Protein AF-A0A0M2RTA0-F1 (afdb_monomer)

Solvent-accessible surface area (backbone atoms only — not comparable to full-atom values): 12884 Å² total; per-residue (Å²): 133,87,75,74,62,40,77,50,75,84,32,80,90,74,64,31,43,98,73,43,87,39,50,70,86,79,48,63,61,51,83,71,94,55,54,68,45,51,33,50,21,53,70,56,29,37,79,72,42,87,37,89,58,62,20,34,30,74,51,39,87,79,78,47,71,33,76,30,18,48,11,28,25,23,52,81,52,43,33,30,35,49,43,54,25,57,46,33,67,75,64,34,42,49,71,59,65,77,54,50,51,51,36,58,78,45,76,39,51,49,56,85,68,53,76,66,54,46,52,49,48,59,59,64,30,66,90,67,74,81,71,57,91,73,39,88,29,56,89,60,82,50,54,24,19,38,38,29,73,40,83,46,82,48,100,75,60,33,28,38,27,34,30,29,21,40,38,30,57,42,45,52,71,38,44,27,28,42,92,84,73,80,54,71,29,29,28,72,39,36,35,46,98,89,42,81,40,70,53,41,54,52,76,38,71,32,38,35,31,31,35,74,37,57,66,88,79,60,53,73,70,41,59,31,32,42,62,80,78,82,126

Mean predicted aligned error: 15.54 Å

Foldseek 3Di:
DQPFAAEDDDDDPQPHDQQDADALVNADAADDPCLVLLLLLLQQFAWLFFAADWAFDQNADPRDIHGSQLTWGHLLRYIYGSCVSVCCVPSRGYTPPVVVVVCVVVVSHRDDDDPVSSVVNNVSNPPVDDRQNDRPHHDDQQFWKWAFAAWDDDPPQKTKTKTAITSFKAFQQWWWDFPVRPDIKGFPWWADPNDTDRIHGHGDITITIIHNDDRVVDDHRTMIGTDDPDD

Structure (mmCIF, N/CA/C/O backbone):
data_AF-A0A0M2RTA0-F1
#
_entry.id   AF-A0A0M2RTA0-F1
#
loop_
_atom_site.group_PDB
_atom_site.id
_atom_site.type_symbol
_atom_site.label_atom_id
_atom_site.label_alt_id
_atom_site.label_comp_id
_atom_site.label_asym_id
_atom_site.label_entity_id
_atom_site.label_seq_id
_atom_site.pdbx_PDB_ins_code
_atom_site.Cartn_x
_atom_site.Cartn_y
_atom_site.Cartn_z
_atom_site.occupancy
_atom_site.B_iso_or_equiv
_atom_site.auth_seq_id
_atom_site.auth_comp_id
_atom_site.auth_asym_id
_atom_site.auth_atom_id
_atom_site.pdbx_PDB_model_num
ATOM 1 N N . MET A 1 1 ? 4.678 1.677 27.076 1.00 30.84 1 MET A N 1
ATOM 2 C CA . MET A 1 1 ? 5.422 0.971 26.011 1.00 30.84 1 MET A CA 1
ATOM 3 C C . MET A 1 1 ? 4.537 0.970 24.781 1.00 30.84 1 MET A C 1
ATOM 5 O O . MET A 1 1 ? 3.458 0.402 24.858 1.00 30.84 1 MET A O 1
ATOM 9 N N . VAL A 1 2 ? 4.930 1.658 23.709 1.00 40.97 2 VAL A N 1
ATOM 10 C CA . VAL A 1 2 ? 4.196 1.608 22.436 1.00 40.97 2 VAL A CA 1
ATOM 11 C C . VAL A 1 2 ? 4.572 0.280 21.780 1.00 40.97 2 VAL A C 1
ATOM 13 O O . VAL A 1 2 ? 5.744 0.057 21.481 1.00 40.97 2 VAL A O 1
ATOM 16 N N . ALA A 1 3 ? 3.622 -0.651 21.686 1.00 51.44 3 ALA A N 1
ATOM 17 C CA . ALA A 1 3 ? 3.832 -1.910 20.978 1.00 51.44 3 ALA A CA 1
ATOM 18 C C . ALA A 1 3 ? 4.118 -1.611 19.496 1.00 51.44 3 ALA A C 1
ATOM 20 O O . ALA A 1 3 ? 3.542 -0.676 18.944 1.00 51.44 3 ALA A O 1
ATOM 21 N N . GLY A 1 4 ? 5.019 -2.370 18.867 1.00 62.88 4 GLY A N 1
ATOM 22 C CA . GLY A 1 4 ? 5.386 -2.153 17.464 1.00 62.88 4 GLY A CA 1
ATOM 23 C C . GLY A 1 4 ? 4.161 -2.169 16.543 1.00 62.88 4 GLY A C 1
ATOM 24 O O . GLY A 1 4 ? 3.304 -3.046 16.675 1.00 62.88 4 GLY A O 1
ATOM 25 N N . LEU A 1 5 ? 4.092 -1.195 15.631 1.00 70.81 5 LEU A N 1
ATOM 26 C CA . LEU A 1 5 ? 3.013 -1.056 14.652 1.00 70.81 5 LEU A CA 1
ATOM 27 C C . LEU A 1 5 ? 2.916 -2.328 13.800 1.00 70.81 5 LEU A C 1
ATOM 29 O O . LEU A 1 5 ? 3.893 -2.739 13.169 1.00 70.81 5 LEU A O 1
ATOM 33 N N . LYS A 1 6 ? 1.739 -2.955 13.778 1.00 76.75 6 LYS A N 1
ATOM 34 C CA . LYS A 1 6 ? 1.452 -4.083 12.890 1.00 76.75 6 LYS A CA 1
ATOM 35 C C . LYS A 1 6 ? 1.065 -3.536 11.523 1.00 76.75 6 LYS A C 1
ATOM 37 O O . LYS A 1 6 ? 0.375 -2.528 11.428 1.00 76.75 6 LYS A O 1
ATOM 42 N N . TYR A 1 7 ? 1.508 -4.176 10.453 1.00 69.81 7 TYR A N 1
ATOM 43 C CA . TYR A 1 7 ? 1.216 -3.699 9.108 1.00 69.81 7 TYR A CA 1
ATOM 44 C C . TYR A 1 7 ? 0.320 -4.694 8.383 1.00 69.81 7 TYR A C 1
ATOM 46 O O . TYR A 1 7 ? 0.643 -5.876 8.287 1.00 69.81 7 TYR A O 1
ATOM 54 N N . PHE A 1 8 ? -0.807 -4.202 7.885 1.00 67.25 8 PHE A N 1
ATOM 55 C CA . PHE A 1 8 ? -1.695 -4.897 6.974 1.00 67.25 8 PHE A CA 1
ATOM 56 C C . PHE A 1 8 ? -1.455 -4.325 5.570 1.00 67.25 8 PHE A C 1
ATOM 58 O O . PHE A 1 8 ? -1.789 -3.184 5.296 1.00 67.25 8 PHE A O 1
ATOM 65 N N . ALA A 1 9 ? -0.878 -5.150 4.694 1.00 51.91 9 ALA A N 1
ATOM 66 C CA . ALA A 1 9 ? -0.642 -4.943 3.256 1.00 51.91 9 ALA A CA 1
ATOM 67 C C . ALA A 1 9 ? 0.575 -4.098 2.803 1.00 51.91 9 ALA A C 1
ATOM 69 O O . ALA A 1 9 ? 0.507 -2.885 2.661 1.00 51.91 9 ALA A O 1
ATOM 70 N N . PHE A 1 10 ? 1.667 -4.767 2.401 1.00 54.78 10 PHE A N 1
ATOM 71 C CA . PHE A 1 10 ? 1.895 -5.130 0.988 1.00 54.78 10 PHE A CA 1
ATOM 72 C C . PHE A 1 10 ? 2.975 -6.225 0.865 1.00 54.78 10 PHE A C 1
ATOM 74 O O . PHE A 1 10 ? 3.964 -6.250 1.598 1.00 54.78 10 PHE A O 1
ATOM 81 N N . TYR A 1 11 ? 2.755 -7.091 -0.118 1.00 47.00 11 TYR A N 1
ATOM 82 C CA . TYR A 1 11 ? 3.591 -8.164 -0.643 1.00 47.00 11 TYR A CA 1
ATOM 83 C C . TYR A 1 11 ? 3.537 -9.549 0.055 1.00 47.00 11 TYR A C 1
ATOM 85 O O . TYR A 1 11 ? 2.720 -10.378 -0.341 1.00 47.00 11 TYR A O 1
ATOM 93 N N . ASP A 1 12 ? 4.301 -9.846 1.106 1.00 40.41 12 ASP A N 1
ATOM 94 C CA . ASP A 1 12 ? 4.478 -11.263 1.504 1.00 40.41 12 ASP A CA 1
ATOM 95 C C . ASP A 1 12 ? 3.229 -11.976 2.072 1.00 40.41 12 ASP A C 1
ATOM 97 O O . ASP A 1 12 ? 3.085 -13.183 1.895 1.00 40.41 12 ASP A O 1
ATOM 101 N N . GLN A 1 13 ? 2.301 -11.269 2.728 1.00 38.09 13 GLN A N 1
ATOM 102 C CA . GLN A 1 13 ? 1.130 -11.900 3.372 1.00 38.09 13 GLN A CA 1
ATOM 103 C C . GLN A 1 13 ? -0.087 -12.065 2.450 1.00 38.09 13 GLN A C 1
ATOM 105 O O . GLN A 1 13 ? -0.969 -12.862 2.748 1.00 38.09 13 GLN A O 1
ATOM 110 N N . LEU A 1 14 ? -0.127 -11.338 1.329 1.00 39.06 14 LEU A N 1
ATOM 111 C CA . LEU A 1 14 ? -1.164 -11.465 0.294 1.00 39.06 14 LEU A CA 1
ATOM 112 C C . LEU A 1 14 ? -0.647 -12.230 -0.937 1.00 39.06 14 LEU A C 1
ATOM 114 O O . LEU A 1 14 ? -1.324 -12.289 -1.957 1.00 39.06 14 LEU A O 1
ATOM 118 N N . GLY A 1 15 ? 0.571 -12.783 -0.871 1.00 34.72 15 GLY A N 1
ATOM 119 C CA . GLY A 1 15 ? 1.195 -13.520 -1.973 1.00 34.72 15 GLY A CA 1
ATOM 120 C C . GLY A 1 15 ? 1.576 -12.662 -3.182 1.00 34.72 15 GLY A C 1
ATOM 121 O O . GLY A 1 15 ? 1.951 -13.209 -4.219 1.00 34.72 15 GLY A O 1
ATOM 122 N N . PHE A 1 16 ? 1.489 -11.337 -3.076 1.00 38.03 16 PHE A N 1
ATOM 123 C CA . PHE A 1 16 ? 1.972 -10.430 -4.107 1.00 38.03 16 PHE A CA 1
ATOM 124 C C . PHE A 1 16 ? 3.466 -10.228 -3.886 1.00 38.03 16 PHE A C 1
ATOM 126 O O . PHE A 1 16 ? 3.914 -9.972 -2.788 1.00 38.03 16 PHE A O 1
ATOM 133 N N . GLN A 1 17 ? 4.292 -10.298 -4.908 1.00 35.81 17 GLN A N 1
ATOM 134 C CA . GLN A 1 17 ? 5.619 -9.681 -4.863 1.00 35.81 17 GLN A CA 1
ATOM 135 C C . GLN A 1 17 ? 5.644 -8.722 -6.041 1.00 35.81 17 GLN A C 1
ATOM 137 O O . GLN A 1 17 ? 5.013 -9.009 -7.056 1.00 35.81 17 GLN A O 1
ATOM 142 N N . ALA A 1 18 ? 6.317 -7.577 -5.935 1.00 33.38 18 ALA A N 1
ATOM 143 C CA . ALA A 1 18 ? 6.586 -6.783 -7.131 1.00 33.38 18 ALA A CA 1
ATOM 144 C C . ALA A 1 18 ? 7.273 -7.716 -8.152 1.00 33.38 18 ALA A C 1
ATOM 146 O O . ALA A 1 18 ? 8.348 -8.233 -7.858 1.00 33.38 18 ALA A O 1
ATOM 147 N N . GLY A 1 19 ? 6.608 -8.032 -9.274 1.00 32.56 19 GLY A N 1
ATOM 148 C CA . GLY A 1 19 ? 7.062 -9.069 -10.219 1.00 32.56 19 GLY A CA 1
ATOM 149 C C . GLY A 1 19 ? 6.272 -10.391 -10.237 1.00 32.56 19 GLY A C 1
ATOM 150 O O . GLY A 1 19 ? 6.527 -11.222 -11.103 1.00 32.56 19 GLY A O 1
ATOM 151 N N . ARG A 1 20 ? 5.307 -10.615 -9.335 1.00 33.38 20 ARG A N 1
ATOM 152 C CA . ARG A 1 20 ? 4.401 -11.778 -9.357 1.00 33.38 20 ARG A CA 1
ATOM 153 C C . ARG A 1 20 ? 2.948 -11.322 -9.350 1.00 33.38 20 ARG A C 1
ATOM 155 O O . ARG A 1 20 ? 2.503 -10.702 -8.388 1.00 33.38 20 ARG A O 1
ATOM 162 N N . SER A 1 21 ? 2.213 -11.665 -10.405 1.00 39.88 21 SER A N 1
ATOM 163 C CA . SER A 1 21 ? 0.758 -11.560 -10.420 1.00 39.88 21 SER A CA 1
ATOM 164 C C . SER A 1 21 ? 0.162 -12.643 -9.522 1.00 39.88 21 SER A C 1
ATOM 166 O O . SER A 1 21 ? 0.374 -13.838 -9.735 1.00 39.88 21 SER A O 1
ATOM 168 N N . THR A 1 22 ? -0.580 -12.227 -8.503 1.00 46.00 22 THR A N 1
ATOM 169 C CA . THR A 1 22 ? -1.464 -13.108 -7.736 1.00 46.00 22 THR A CA 1
ATOM 170 C C . THR A 1 22 ? -2.865 -12.880 -8.283 1.00 46.00 22 THR A C 1
ATOM 172 O O . THR A 1 22 ? -3.355 -11.754 -8.323 1.00 46.00 22 THR A O 1
ATOM 175 N N . TRP A 1 23 ? -3.506 -13.925 -8.796 1.00 49.28 23 TRP A N 1
ATOM 176 C CA . TRP A 1 23 ? -4.855 -13.781 -9.331 1.00 49.28 23 TRP A CA 1
ATOM 177 C C . TRP A 1 23 ? -5.848 -13.723 -8.171 1.00 49.28 23 TRP A C 1
ATOM 179 O O . TRP A 1 23 ? -5.654 -14.413 -7.174 1.00 49.28 23 TRP A O 1
ATOM 189 N N . ALA A 1 24 ? -6.959 -12.990 -8.313 1.00 53.75 24 ALA A N 1
ATOM 190 C CA . ALA A 1 24 ? -8.004 -12.902 -7.277 1.00 53.75 24 ALA A CA 1
ATOM 191 C C . ALA A 1 24 ? -8.450 -14.280 -6.743 1.00 53.75 24 ALA A C 1
ATOM 193 O O . ALA A 1 24 ? -8.796 -14.434 -5.578 1.00 53.75 24 ALA A O 1
ATOM 194 N N . ARG A 1 25 ? -8.434 -15.302 -7.610 1.00 52.47 25 ARG A N 1
ATOM 195 C CA . ARG A 1 25 ? -8.784 -16.693 -7.276 1.00 52.47 25 ARG A CA 1
ATOM 196 C C . ARG A 1 25 ? -7.818 -17.378 -6.302 1.00 52.47 25 ARG A C 1
ATOM 198 O O . ARG A 1 25 ? -8.221 -18.353 -5.681 1.00 52.47 25 ARG A O 1
ATOM 205 N N . ASP A 1 26 ? -6.583 -16.897 -6.209 1.00 56.88 26 ASP A N 1
ATOM 206 C CA . ASP A 1 26 ? -5.527 -17.465 -5.367 1.00 56.88 26 ASP A CA 1
ATOM 207 C C . ASP A 1 26 ? -5.510 -16.815 -3.970 1.00 56.88 26 ASP A C 1
ATOM 209 O O . ASP A 1 26 ? -4.765 -17.248 -3.092 1.00 56.88 26 ASP A O 1
ATOM 213 N N . LEU A 1 27 ? -6.337 -15.784 -3.754 1.00 66.06 27 LEU A N 1
ATOM 214 C CA . LEU A 1 27 ? -6.474 -15.095 -2.478 1.00 66.06 27 LEU A CA 1
ATOM 215 C C . LEU A 1 27 ? -7.533 -15.762 -1.608 1.00 66.06 27 LEU A C 1
ATOM 217 O O . LEU A 1 27 ? -8.577 -16.224 -2.080 1.00 66.06 27 LEU A O 1
ATOM 221 N N . GLU A 1 28 ? -7.270 -15.778 -0.304 1.00 70.12 28 GLU A N 1
ATOM 222 C CA . GLU A 1 28 ? -8.275 -16.197 0.656 1.00 70.12 28 GLU A CA 1
ATOM 223 C C . GLU A 1 28 ? -9.454 -15.225 0.614 1.00 70.12 28 GLU A C 1
ATOM 225 O O . GLU A 1 28 ? -9.292 -14.005 0.717 1.00 70.12 28 GLU A O 1
ATOM 230 N N . ARG A 1 29 ? -10.654 -15.785 0.444 1.00 76.31 29 ARG A N 1
ATOM 231 C CA . ARG A 1 29 ? -11.877 -14.994 0.395 1.00 76.31 29 ARG A CA 1
ATOM 232 C C . ARG A 1 29 ? -12.374 -14.650 1.788 1.00 76.31 29 ARG A C 1
ATOM 234 O O . ARG A 1 29 ? -12.354 -15.488 2.687 1.00 76.31 29 ARG A O 1
ATOM 241 N N . PHE A 1 30 ? -12.907 -13.449 1.927 1.00 77.88 30 PHE A N 1
ATOM 242 C CA . PHE A 1 30 ? -13.570 -12.936 3.100 1.00 77.88 30 PHE A CA 1
ATOM 243 C C . PHE A 1 30 ? -14.757 -13.833 3.443 1.00 77.88 30 PHE A C 1
ATOM 245 O O . PHE A 1 30 ? -15.588 -14.172 2.598 1.00 77.88 30 PHE A O 1
ATOM 252 N N . ARG A 1 31 ? -14.828 -14.234 4.712 1.00 73.94 31 ARG A N 1
ATOM 253 C CA . ARG A 1 31 ? -15.916 -15.046 5.256 1.00 73.94 31 ARG A CA 1
ATOM 254 C C . ARG A 1 31 ? -16.447 -14.361 6.510 1.00 73.94 31 ARG A C 1
ATOM 256 O O . ARG A 1 31 ? -15.826 -14.399 7.573 1.00 73.94 31 ARG A O 1
ATOM 263 N N . GLY A 1 32 ? -17.600 -13.716 6.378 1.00 74.88 32 GLY A N 1
ATOM 264 C CA . GLY A 1 32 ? -18.235 -12.974 7.462 1.00 74.88 32 GLY A CA 1
ATOM 265 C C . GLY A 1 32 ? -19.365 -12.084 6.959 1.00 74.88 32 GLY A C 1
ATOM 266 O O . GLY A 1 32 ? -19.333 -11.634 5.818 1.00 74.88 32 GLY A O 1
ATOM 267 N N . ALA A 1 33 ? -20.368 -11.848 7.805 1.00 80.25 33 ALA A N 1
ATOM 268 C CA . ALA A 1 33 ? -21.470 -10.923 7.511 1.00 80.25 33 ALA A CA 1
ATOM 269 C C . ALA A 1 33 ? -21.099 -9.445 7.767 1.00 80.25 33 ALA A C 1
ATOM 271 O O . ALA A 1 33 ? -21.865 -8.548 7.449 1.00 80.25 33 ALA A O 1
ATOM 272 N N . ASP A 1 34 ? -19.926 -9.199 8.344 1.00 88.81 34 ASP A N 1
ATOM 273 C CA . ASP A 1 34 ? -19.366 -7.910 8.761 1.00 88.81 34 ASP A CA 1
ATOM 274 C C . ASP A 1 34 ? -18.487 -7.248 7.688 1.00 88.81 34 ASP A C 1
ATOM 276 O O . ASP A 1 34 ? -17.770 -6.297 7.992 1.00 88.81 34 ASP A O 1
ATOM 280 N N . LYS A 1 35 ? -18.527 -7.726 6.436 1.00 90.81 35 LYS A N 1
ATOM 281 C CA . LYS A 1 35 ? -17.711 -7.186 5.336 1.00 90.81 35 LYS A CA 1
ATOM 282 C C . LYS A 1 35 ? -17.856 -5.668 5.216 1.00 90.81 35 LYS A C 1
ATOM 284 O O . LYS A 1 35 ? -16.850 -4.965 5.189 1.00 90.81 35 LYS A O 1
ATOM 289 N N . ASP A 1 36 ? -19.087 -5.165 5.203 1.00 93.25 36 ASP A N 1
ATOM 290 C CA . ASP A 1 36 ? -19.359 -3.732 5.052 1.00 93.25 36 ASP A CA 1
ATOM 291 C C . ASP A 1 36 ? -18.759 -2.919 6.209 1.00 93.25 36 ASP A C 1
ATOM 293 O O . ASP A 1 36 ? -18.184 -1.851 5.995 1.00 93.25 36 ASP A O 1
ATOM 297 N N . SER A 1 37 ? -18.814 -3.460 7.430 1.00 94.44 37 SER A N 1
ATOM 298 C CA . SER A 1 37 ? -18.194 -2.859 8.613 1.00 94.44 37 SER A CA 1
ATOM 299 C C . SER A 1 37 ? -16.667 -2.852 8.519 1.00 94.44 37 SER A C 1
ATOM 301 O O . SER A 1 37 ? -16.036 -1.857 8.868 1.00 94.44 37 SER A O 1
ATOM 303 N N . VAL A 1 38 ? -16.058 -3.923 8.000 1.00 93.50 38 VAL A N 1
ATOM 304 C CA . VAL A 1 38 ? -14.608 -3.991 7.750 1.00 93.50 38 VAL A CA 1
ATOM 305 C C . VAL A 1 38 ? -14.185 -2.969 6.697 1.00 93.50 38 VAL A C 1
ATOM 307 O O . VAL A 1 38 ? -13.223 -2.232 6.903 1.00 93.50 38 VAL A O 1
ATOM 310 N N . VAL A 1 39 ? -14.910 -2.872 5.582 1.00 94.06 39 VAL A N 1
ATOM 311 C CA . VAL A 1 39 ? -14.616 -1.889 4.530 1.00 94.06 39 VAL A CA 1
ATOM 312 C C . VAL A 1 39 ? -14.746 -0.465 5.079 1.00 94.06 39 VAL A C 1
ATOM 314 O O . VAL A 1 39 ? -13.857 0.363 4.863 1.00 94.06 39 VAL A O 1
ATOM 317 N N . ALA A 1 40 ? -15.805 -0.179 5.843 1.00 95.19 40 ALA A N 1
ATOM 318 C CA . ALA A 1 40 ? -15.989 1.115 6.494 1.00 95.19 40 ALA A CA 1
ATOM 319 C C . ALA A 1 40 ? -14.846 1.438 7.473 1.00 95.19 40 ALA A C 1
ATOM 321 O O . ALA A 1 40 ? -14.321 2.553 7.446 1.00 95.19 40 ALA A O 1
ATOM 322 N N . TYR A 1 41 ? -14.408 0.460 8.272 1.00 95.88 41 TYR A N 1
ATOM 323 C CA . TYR A 1 41 ? -13.265 0.598 9.177 1.00 95.88 41 TYR A CA 1
ATOM 324 C C . TYR A 1 41 ? -11.991 0.994 8.432 1.00 95.88 41 TYR A C 1
ATOM 326 O O . TYR A 1 41 ? -11.312 1.952 8.805 1.00 95.88 41 TYR A O 1
ATOM 334 N N . LEU A 1 42 ? -11.680 0.276 7.350 1.00 94.00 42 LEU A N 1
ATOM 335 C CA . LEU A 1 42 ? -10.477 0.504 6.555 1.00 94.00 42 LEU A CA 1
ATOM 336 C C . LEU A 1 42 ? -10.468 1.900 5.925 1.00 94.00 42 LEU A C 1
ATOM 338 O O . LEU A 1 42 ? -9.427 2.556 5.944 1.00 94.00 42 LEU A O 1
ATOM 342 N N . ARG A 1 43 ? -11.614 2.376 5.415 1.00 94.06 43 ARG A N 1
ATOM 343 C CA . ARG A 1 43 ? -11.753 3.728 4.839 1.00 94.06 43 ARG A CA 1
ATOM 344 C C . ARG A 1 43 ? -11.672 4.836 5.897 1.00 94.06 43 ARG A C 1
ATOM 346 O O . ARG A 1 43 ? -11.256 5.945 5.579 1.00 94.06 43 ARG A O 1
ATOM 353 N N . ALA A 1 44 ? -12.066 4.550 7.139 1.00 95.25 44 ALA A N 1
ATOM 354 C CA . ALA A 1 44 ? -12.126 5.526 8.228 1.00 95.25 44 ALA A CA 1
ATOM 355 C C . ALA A 1 44 ? -10.820 5.665 9.036 1.00 95.25 44 ALA A C 1
ATOM 357 O O . ALA A 1 44 ? -10.780 6.446 9.989 1.00 95.25 44 ALA A O 1
ATOM 358 N N . GLY A 1 45 ? -9.766 4.918 8.690 1.00 94.00 45 GLY A N 1
ATOM 359 C CA . GLY A 1 45 ? -8.474 4.998 9.372 1.00 94.00 45 GLY A CA 1
ATOM 360 C C . GLY A 1 45 ? -7.871 6.409 9.359 1.00 94.00 45 GLY A C 1
ATOM 361 O O . GLY A 1 45 ? -8.079 7.192 8.432 1.00 94.00 45 GLY A O 1
ATOM 362 N N . THR A 1 46 ? -7.088 6.735 10.388 1.00 93.75 46 THR A N 1
ATOM 363 C CA . THR A 1 46 ? -6.392 8.026 10.470 1.00 93.75 46 THR A CA 1
ATOM 364 C C . THR A 1 46 ? -5.219 8.040 9.481 1.00 93.75 46 THR A C 1
ATOM 366 O O . THR A 1 46 ? -4.418 7.105 9.507 1.00 93.75 46 THR A O 1
ATOM 369 N N . PRO A 1 47 ? -5.062 9.066 8.625 1.00 89.12 47 PRO A N 1
ATOM 370 C CA . PRO A 1 47 ? -3.911 9.159 7.731 1.00 89.12 47 PRO A CA 1
ATOM 371 C C . PRO A 1 47 ? -2.586 9.213 8.498 1.00 89.12 47 PRO A C 1
ATOM 373 O O . PRO A 1 47 ? -2.379 10.085 9.339 1.00 89.12 47 PRO A O 1
ATOM 376 N N . LEU A 1 48 ? -1.685 8.286 8.180 1.00 82.38 48 LEU A N 1
ATOM 377 C CA . LEU A 1 48 ? -0.325 8.209 8.716 1.00 82.38 48 LEU A CA 1
ATOM 378 C C . LEU A 1 48 ? 0.705 8.719 7.702 1.00 82.38 48 LEU A C 1
ATOM 380 O O . LEU A 1 48 ? 1.642 9.424 8.064 1.00 82.38 48 LEU A O 1
ATOM 384 N N . VAL A 1 49 ? 0.517 8.376 6.424 1.00 80.88 49 VAL A N 1
ATOM 385 C CA . VAL A 1 49 ? 1.310 8.878 5.294 1.00 80.88 49 VAL A CA 1
ATOM 386 C C . VAL A 1 49 ? 0.358 9.249 4.170 1.00 80.88 49 VAL A C 1
ATOM 388 O O . VAL A 1 49 ? -0.494 8.446 3.801 1.00 80.88 49 VAL A O 1
ATOM 391 N N . VAL A 1 50 ? 0.525 10.437 3.593 1.00 74.88 50 VAL A N 1
ATOM 392 C CA . VAL A 1 50 ? -0.257 10.883 2.435 1.00 74.88 50 VAL A CA 1
ATOM 393 C C . VAL A 1 50 ? 0.639 10.868 1.209 1.00 74.88 50 VAL A C 1
ATOM 395 O O . VAL A 1 50 ? 1.667 11.543 1.181 1.00 74.88 50 VAL A O 1
ATOM 398 N N . VAL A 1 51 ? 0.245 10.096 0.200 1.00 70.00 51 VAL A N 1
ATOM 399 C CA . VAL A 1 51 ? 0.975 9.978 -1.063 1.00 70.00 51 VAL A CA 1
ATOM 400 C C . VAL A 1 51 ? 0.113 10.558 -2.178 1.00 70.00 51 VAL A C 1
ATOM 402 O O . VAL A 1 51 ? -1.000 10.069 -2.394 1.00 70.00 51 VAL A O 1
ATOM 405 N N . PRO A 1 52 ? 0.586 11.592 -2.892 1.00 59.72 52 PRO A N 1
ATOM 406 C CA . PRO A 1 52 ? -0.102 12.079 -4.076 1.00 59.72 52 PRO A CA 1
ATOM 407 C C . PRO A 1 52 ? 0.034 11.067 -5.220 1.00 59.72 52 PRO A C 1
ATOM 409 O O . PRO A 1 52 ? 1.049 10.388 -5.342 1.00 59.72 52 PRO A O 1
ATOM 412 N N . GLY A 1 53 ? -0.974 10.997 -6.086 1.00 64.00 53 GLY A N 1
ATOM 413 C CA . GLY A 1 53 ? -0.985 10.096 -7.238 1.00 64.00 53 GLY A CA 1
ATOM 414 C C . GLY A 1 53 ? -2.155 9.127 -7.198 1.00 64.00 53 GLY A C 1
ATOM 415 O O . GLY A 1 53 ? -3.073 9.278 -6.396 1.00 64.00 53 GLY A O 1
ATOM 416 N N . THR A 1 54 ? -2.133 8.145 -8.088 1.00 65.38 54 THR A N 1
ATOM 417 C CA . THR A 1 54 ? -3.198 7.153 -8.229 1.00 65.38 54 THR A CA 1
ATOM 418 C C . THR A 1 54 ? -2.569 5.774 -8.236 1.00 65.38 54 THR A C 1
ATOM 420 O O . THR A 1 54 ? -1.518 5.584 -8.841 1.00 65.38 54 THR A O 1
ATOM 423 N N . VAL A 1 55 ? -3.201 4.824 -7.556 1.00 67.62 55 VAL A N 1
ATOM 424 C CA . VAL A 1 55 ? -2.777 3.425 -7.562 1.00 67.62 55 VAL A CA 1
ATOM 425 C C . VAL A 1 55 ? -3.811 2.604 -8.317 1.00 67.62 55 VAL A C 1
ATOM 427 O O . VAL A 1 55 ? -4.999 2.666 -8.005 1.00 67.62 55 VAL A O 1
ATOM 430 N N . GLY A 1 56 ? -3.351 1.874 -9.327 1.00 65.94 56 GLY A N 1
ATOM 431 C CA . GLY A 1 56 ? -4.142 0.898 -10.058 1.00 65.94 56 GLY A CA 1
ATOM 432 C C . GLY A 1 56 ? -4.398 -0.372 -9.258 1.00 65.94 56 GLY A C 1
ATOM 433 O O . GLY A 1 56 ? -3.854 -0.568 -8.173 1.00 65.94 56 GLY A O 1
ATOM 434 N N . ASP A 1 57 ? -5.244 -1.227 -9.811 1.00 68.88 57 ASP A N 1
ATOM 435 C CA . ASP A 1 57 ? -5.631 -2.507 -9.233 1.00 68.88 57 ASP A CA 1
ATOM 436 C C . ASP A 1 57 ? -4.496 -3.562 -9.226 1.00 68.88 57 ASP A C 1
ATOM 438 O O . ASP A 1 57 ? -4.211 -4.167 -10.268 1.00 68.88 57 ASP A O 1
ATOM 442 N N . PRO A 1 58 ? -3.917 -3.898 -8.054 1.00 62.62 58 PRO A N 1
ATOM 443 C CA . PRO A 1 58 ? -2.830 -4.872 -7.944 1.00 62.62 58 PRO A CA 1
ATOM 444 C C . PRO A 1 58 ? -3.191 -6.276 -8.418 1.00 62.62 58 PRO A C 1
ATOM 446 O O . PRO A 1 58 ? -2.306 -7.021 -8.835 1.00 62.62 58 PRO A O 1
ATOM 449 N N . ILE A 1 59 ? -4.470 -6.641 -8.368 1.00 62.03 59 ILE A N 1
ATOM 450 C CA . ILE A 1 59 ? -4.947 -7.998 -8.652 1.00 62.03 59 ILE A CA 1
ATOM 451 C C . ILE A 1 59 ? -5.210 -8.181 -10.151 1.00 62.03 59 ILE A C 1
ATOM 453 O O . ILE A 1 59 ? -5.104 -9.290 -10.680 1.00 62.03 59 ILE A O 1
ATOM 457 N N . GLY A 1 60 ? -5.474 -7.077 -10.851 1.00 52.22 60 GLY A N 1
ATOM 458 C CA . GLY A 1 60 ? -5.836 -7.057 -12.257 1.00 52.22 60 GLY A CA 1
ATOM 459 C C . GLY A 1 60 ? -7.271 -7.534 -12.502 1.00 52.22 60 GLY A C 1
ATOM 460 O O . GLY A 1 60 ? -7.774 -8.458 -11.869 1.00 52.22 60 GLY A O 1
ATOM 461 N N . GLY A 1 61 ? -7.928 -6.913 -13.484 1.00 52.62 61 GLY A N 1
ATOM 462 C CA . GLY A 1 61 ? -9.254 -7.321 -13.960 1.00 52.62 61 GLY A CA 1
ATOM 463 C C . GLY A 1 61 ? -10.355 -6.282 -13.770 1.00 52.62 61 GLY A C 1
ATOM 464 O O . GLY A 1 61 ? -11.293 -6.282 -14.561 1.00 52.62 61 GLY A O 1
ATOM 465 N N . SER A 1 62 ? -10.236 -5.367 -12.803 1.00 61.75 62 SER A N 1
ATOM 466 C CA . SER A 1 62 ? -11.247 -4.314 -12.598 1.00 61.75 62 SER A CA 1
ATOM 467 C C . SER A 1 62 ? -10.923 -2.997 -13.313 1.00 61.75 62 SER A C 1
ATOM 469 O O . SER A 1 62 ? -11.829 -2.247 -13.668 1.00 61.75 62 SER A O 1
ATOM 471 N N . GLY A 1 63 ? -9.631 -2.709 -13.524 1.00 60.50 63 GLY A N 1
ATOM 472 C CA . GLY A 1 63 ? -9.172 -1.427 -14.062 1.00 60.50 63 GLY A CA 1
ATOM 473 C C . GLY A 1 63 ? -9.380 -0.247 -13.108 1.00 60.50 63 GLY A C 1
ATOM 474 O O . GLY A 1 63 ? -9.337 0.897 -13.560 1.00 60.50 63 GLY A O 1
ATOM 475 N N . ILE A 1 64 ? -9.627 -0.496 -11.812 1.00 68.00 64 ILE A N 1
ATOM 476 C CA . ILE A 1 64 ? -9.794 0.603 -10.862 1.00 68.00 64 ILE A CA 1
ATOM 477 C C . ILE A 1 64 ? -8.510 1.405 -10.697 1.00 68.00 64 ILE A C 1
ATOM 479 O O . ILE A 1 64 ? -7.396 0.891 -10.778 1.00 68.00 64 ILE A O 1
ATOM 483 N N . LEU A 1 65 ? -8.718 2.683 -10.419 1.00 68.88 65 LEU A N 1
ATOM 484 C CA . LEU A 1 65 ? -7.699 3.677 -10.159 1.00 68.88 65 LEU A CA 1
ATOM 485 C C . LEU A 1 65 ? -8.100 4.393 -8.871 1.00 68.88 65 LEU A C 1
ATOM 487 O O . LEU A 1 65 ? -9.128 5.068 -8.837 1.00 68.88 65 LEU A O 1
ATOM 491 N N . VAL A 1 66 ? -7.316 4.221 -7.808 1.00 72.50 66 VAL A N 1
ATOM 492 C CA . VAL A 1 66 ? -7.593 4.779 -6.479 1.00 72.50 66 VAL A CA 1
ATOM 493 C C . VAL A 1 66 ? -6.730 6.018 -6.249 1.00 72.50 66 VAL A C 1
ATOM 495 O O . VAL A 1 66 ? -5.511 5.885 -6.067 1.00 72.50 66 VAL A O 1
ATOM 498 N N . PRO A 1 67 ? -7.321 7.228 -6.232 1.00 70.19 67 PRO A N 1
ATOM 499 C CA . PRO A 1 67 ? -6.603 8.443 -5.878 1.00 70.19 67 PRO A CA 1
ATOM 500 C C . PRO A 1 67 ? -6.039 8.332 -4.463 1.00 70.19 67 PRO A C 1
ATOM 502 O O . PRO A 1 67 ? -6.743 7.977 -3.521 1.00 70.19 67 PRO A O 1
ATOM 505 N N . GLY A 1 68 ? -4.749 8.609 -4.315 1.00 66.19 68 GLY A N 1
ATOM 506 C CA . GLY A 1 68 ? -4.033 8.466 -3.056 1.00 66.19 68 GLY A CA 1
ATOM 507 C C . GLY A 1 68 ? -3.946 7.026 -2.554 1.00 66.19 68 GLY A C 1
ATOM 508 O O . GLY A 1 68 ? -3.666 6.842 -1.376 1.00 66.19 68 GLY A O 1
ATOM 509 N N . GLY A 1 69 ? -4.163 6.006 -3.396 1.00 67.81 69 GLY A N 1
ATOM 510 C CA . GLY A 1 69 ? -4.202 4.600 -2.971 1.00 67.81 69 GLY A CA 1
ATOM 511 C C . GLY A 1 69 ? -2.917 4.089 -2.306 1.00 67.81 69 GLY A C 1
ATOM 512 O O . GLY A 1 69 ? -2.976 3.145 -1.521 1.00 67.81 69 GLY A O 1
ATOM 513 N N . GLY A 1 70 ? -1.780 4.749 -2.560 1.00 68.94 70 GLY A N 1
ATOM 514 C CA . GLY A 1 70 ? -0.497 4.494 -1.892 1.00 68.94 70 GLY A CA 1
ATOM 515 C C . GLY A 1 70 ? -0.354 5.160 -0.517 1.00 68.94 70 GLY A C 1
ATOM 516 O O . GLY A 1 70 ? 0.632 4.923 0.177 1.00 68.94 70 GLY A O 1
ATOM 517 N N . SER A 1 71 ? -1.320 5.989 -0.113 1.00 77.12 71 SER A N 1
ATOM 518 C CA . SER A 1 71 ? -1.381 6.571 1.230 1.00 77.12 71 SER A CA 1
ATOM 519 C C . SER A 1 71 ? -1.570 5.473 2.268 1.00 77.12 71 SER A C 1
ATOM 521 O O . SER A 1 71 ? -2.219 4.465 2.001 1.00 77.12 71 SER A O 1
ATOM 523 N N . VAL A 1 72 ? -1.030 5.684 3.463 1.00 82.81 72 VAL A N 1
ATOM 524 C CA . VAL A 1 72 ? -1.125 4.742 4.578 1.00 82.81 72 VAL A CA 1
ATOM 525 C C . VAL A 1 72 ? -2.047 5.315 5.642 1.00 82.81 72 VAL A C 1
ATOM 527 O O . VAL A 1 72 ? -1.862 6.449 6.086 1.00 82.81 72 VAL A O 1
ATOM 530 N N . LEU A 1 73 ? -3.018 4.516 6.065 1.00 88.19 73 LEU A N 1
ATOM 531 C CA . LEU A 1 73 ? -3.947 4.779 7.156 1.00 88.19 73 LEU A CA 1
ATOM 532 C C . LEU A 1 73 ? -3.569 3.943 8.387 1.00 88.19 73 LEU A C 1
ATOM 534 O O . LEU A 1 73 ? -2.847 2.954 8.270 1.00 88.19 73 LEU A O 1
ATOM 538 N N . THR A 1 74 ? -4.041 4.332 9.570 1.00 89.94 74 THR A N 1
ATOM 539 C CA . THR A 1 74 ? -3.807 3.607 10.824 1.00 89.94 74 THR A CA 1
ATOM 540 C C . THR A 1 74 ? -4.941 3.782 11.840 1.00 89.94 74 THR A C 1
ATOM 542 O O . THR A 1 74 ? -5.648 4.789 11.838 1.00 89.94 74 THR A O 1
ATOM 545 N N . ASP A 1 75 ? -5.083 2.811 12.745 1.00 93.12 75 ASP A N 1
ATOM 546 C CA . ASP A 1 75 ? -5.886 2.890 13.980 1.00 93.12 75 ASP A CA 1
ATOM 547 C C . ASP A 1 75 ? -5.017 3.034 15.252 1.00 93.12 75 ASP A C 1
ATOM 549 O O . ASP A 1 75 ? -5.510 2.887 16.374 1.00 93.12 75 ASP A O 1
ATOM 553 N N . GLY A 1 76 ? -3.707 3.248 15.078 1.00 89.69 76 GLY A N 1
ATOM 554 C CA . GLY A 1 76 ? -2.705 3.332 16.143 1.00 89.69 76 GLY A CA 1
ATOM 555 C C . GLY A 1 76 ? -2.063 1.999 16.541 1.00 89.69 76 GLY A C 1
ATOM 556 O O . GLY A 1 76 ? -1.058 1.999 17.247 1.00 89.69 76 GLY A O 1
ATOM 557 N N . VAL A 1 77 ? -2.598 0.865 16.080 1.00 89.50 77 VAL A N 1
ATOM 558 C CA . VAL A 1 77 ? -2.056 -0.488 16.322 1.00 89.50 77 VAL A CA 1
ATOM 559 C C . VAL A 1 77 ? -1.688 -1.174 15.010 1.00 89.50 77 VAL A C 1
ATOM 561 O O . VAL A 1 77 ? -0.661 -1.849 14.924 1.00 89.50 77 VAL A O 1
ATOM 564 N N . TRP A 1 78 ? -2.522 -0.984 13.997 1.00 89.06 78 TRP A N 1
ATOM 565 C CA . TRP A 1 78 ? -2.355 -1.441 12.634 1.00 89.06 78 TRP A CA 1
ATOM 566 C C . TRP A 1 78 ? -2.203 -0.261 11.691 1.00 89.06 78 TRP A C 1
ATOM 568 O O . TRP A 1 78 ? -2.808 0.791 11.895 1.00 89.06 78 TRP A O 1
ATOM 578 N N . ALA A 1 79 ? -1.431 -0.448 10.632 1.00 85.50 79 ALA A N 1
ATOM 579 C CA . ALA A 1 79 ? -1.390 0.458 9.497 1.00 85.50 79 ALA A CA 1
ATOM 580 C C . ALA A 1 79 ? -1.611 -0.300 8.191 1.00 85.50 79 ALA A C 1
ATOM 582 O O . ALA A 1 79 ? -1.258 -1.474 8.101 1.00 85.50 79 ALA A O 1
ATOM 583 N N . TRP A 1 80 ? -2.219 0.361 7.209 1.00 86.12 80 TRP A N 1
ATOM 584 C CA . TRP A 1 80 ? -2.601 -0.249 5.940 1.00 86.12 80 TRP A CA 1
ATOM 585 C C . TRP A 1 80 ? -2.677 0.759 4.797 1.00 86.12 80 TRP A C 1
ATOM 587 O O . TRP A 1 80 ? -2.911 1.940 5.045 1.00 86.12 80 TRP A O 1
ATOM 597 N N . PRO A 1 81 ? -2.491 0.331 3.539 1.00 83.44 81 PRO A N 1
ATOM 598 C CA . PRO A 1 81 ? -2.646 1.201 2.392 1.00 83.44 81 PRO A CA 1
ATOM 599 C C . PRO A 1 81 ? -4.124 1.529 2.181 1.00 83.44 81 PRO A C 1
ATOM 601 O O . PRO A 1 81 ? -5.003 0.688 2.380 1.00 83.44 81 PRO A O 1
ATOM 604 N N . LEU A 1 82 ? -4.394 2.742 1.712 1.00 84.19 82 LEU A N 1
ATOM 605 C CA . LEU A 1 82 ? -5.740 3.239 1.444 1.00 84.19 82 LEU A CA 1
ATOM 606 C C . LEU A 1 82 ? -6.495 2.330 0.465 1.00 84.19 82 LEU A C 1
ATOM 608 O O . LEU A 1 82 ? -7.680 2.070 0.661 1.00 84.19 82 LEU A O 1
ATOM 612 N N . ILE A 1 83 ? -5.800 1.773 -0.535 1.00 83.19 83 ILE A N 1
ATOM 613 C CA . ILE A 1 83 ? -6.410 0.849 -1.502 1.00 83.19 83 ILE A CA 1
ATOM 614 C C . ILE A 1 83 ? -6.956 -0.442 -0.864 1.00 83.19 83 ILE A C 1
ATOM 616 O O . ILE A 1 83 ? -7.819 -1.083 -1.455 1.00 83.19 83 ILE A O 1
ATOM 620 N N . ALA A 1 84 ? -6.521 -0.831 0.342 1.00 85.88 84 ALA A N 1
ATOM 621 C CA . ALA A 1 84 ? -6.938 -2.093 0.956 1.00 85.88 84 ALA A CA 1
ATOM 622 C C . ALA A 1 84 ? -8.462 -2.216 1.113 1.00 85.88 84 ALA A C 1
ATOM 624 O O . ALA A 1 84 ? -9.001 -3.305 0.928 1.00 85.88 84 ALA A O 1
ATOM 625 N N . ALA A 1 85 ? -9.157 -1.110 1.402 1.00 89.75 85 ALA A N 1
ATOM 626 C CA . ALA A 1 85 ? -10.615 -1.102 1.480 1.00 89.75 85 ALA A CA 1
ATOM 627 C C . ALA A 1 85 ? -11.262 -1.522 0.155 1.00 89.75 85 ALA A C 1
ATOM 629 O O . ALA A 1 85 ? -12.154 -2.364 0.152 1.00 89.75 85 ALA A O 1
ATOM 630 N N . GLU A 1 86 ? -10.766 -0.986 -0.961 1.00 86.38 86 GLU A N 1
ATOM 631 C CA . GLU A 1 86 ? -11.288 -1.279 -2.297 1.00 86.38 86 GLU A CA 1
ATOM 632 C C . GLU A 1 86 ? -11.026 -2.734 -2.692 1.00 86.38 86 GLU A C 1
ATOM 634 O O . GLU A 1 86 ? -11.870 -3.379 -3.306 1.00 86.38 86 GLU A O 1
ATOM 639 N N . LEU A 1 87 ? -9.885 -3.296 -2.284 1.00 81.62 87 LEU A N 1
ATOM 640 C CA . LEU A 1 87 ? -9.577 -4.699 -2.559 1.00 81.62 87 LEU A CA 1
ATOM 641 C C . LEU A 1 87 ? -10.482 -5.655 -1.771 1.00 81.62 87 LEU A C 1
ATOM 643 O O . LEU A 1 87 ? -10.945 -6.651 -2.323 1.00 81.62 87 LEU A O 1
ATOM 647 N N . VAL A 1 88 ? -10.769 -5.356 -0.501 1.00 86.81 88 VAL A N 1
ATOM 648 C CA . VAL A 1 88 ? -11.728 -6.141 0.296 1.00 86.81 88 VAL A CA 1
ATOM 649 C C . VAL A 1 88 ? -13.138 -6.013 -0.283 1.00 86.81 88 VAL A C 1
ATOM 651 O O . VAL A 1 88 ? -13.841 -7.015 -0.404 1.00 86.81 88 VAL A O 1
ATOM 654 N N . ASP A 1 89 ? -13.541 -4.803 -0.672 1.00 88.81 89 ASP A N 1
ATOM 655 C CA . ASP A 1 89 ? -14.874 -4.515 -1.204 1.00 88.81 89 ASP A CA 1
ATOM 656 C C . ASP A 1 89 ? -15.123 -5.227 -2.544 1.00 88.81 89 ASP A C 1
ATOM 658 O O . ASP A 1 89 ? -16.108 -5.946 -2.707 1.00 88.81 89 ASP A O 1
ATOM 662 N N . MET A 1 90 ? -14.190 -5.122 -3.489 1.00 83.69 90 MET A N 1
ATOM 663 C CA . MET A 1 90 ? -14.368 -5.684 -4.830 1.00 83.69 90 MET A CA 1
ATOM 664 C C . MET A 1 90 ? -14.097 -7.184 -4.920 1.00 83.69 90 MET A C 1
ATOM 666 O O . MET A 1 90 ? -14.789 -7.890 -5.652 1.00 83.69 90 MET A O 1
ATOM 670 N N . TYR A 1 91 ? -13.056 -7.664 -4.238 1.00 79.50 91 TYR A N 1
ATOM 671 C CA . TYR A 1 91 ? -12.539 -9.021 -4.435 1.00 79.50 91 TYR A CA 1
ATOM 672 C C . TYR A 1 91 ? -12.852 -9.970 -3.288 1.00 79.50 91 TYR A C 1
ATOM 674 O O . TYR A 1 91 ? -12.426 -11.125 -3.332 1.00 79.50 91 TYR A O 1
ATOM 682 N N . ASP A 1 92 ? -13.588 -9.499 -2.278 1.00 84.31 92 ASP A N 1
ATOM 683 C CA . ASP A 1 92 ? -13.840 -10.240 -1.049 1.00 84.31 92 ASP A CA 1
ATOM 684 C C . ASP A 1 92 ? -12.524 -10.762 -0.469 1.00 84.31 92 ASP A C 1
ATOM 686 O O . ASP A 1 92 ? -12.407 -11.949 -0.211 1.00 84.31 92 ASP A O 1
ATOM 690 N N . ILE A 1 93 ? -11.488 -9.939 -0.320 1.00 80.75 93 ILE A N 1
ATOM 691 C CA . ILE A 1 93 ? -10.219 -10.419 0.250 1.00 80.75 93 ILE A CA 1
ATOM 692 C C . ILE A 1 93 ? -10.351 -10.540 1.762 1.00 80.75 93 ILE A C 1
ATOM 694 O O . ILE A 1 93 ? -10.821 -9.621 2.433 1.00 80.75 93 ILE A O 1
ATOM 698 N N . ALA A 1 94 ? -9.914 -11.670 2.313 1.00 82.25 94 ALA A N 1
ATOM 699 C CA . ALA A 1 94 ? -9.855 -11.855 3.753 1.00 82.25 94 ALA A CA 1
ATOM 700 C C . ALA A 1 94 ? -8.830 -10.907 4.399 1.00 82.25 94 ALA A C 1
ATOM 702 O O . ALA A 1 94 ? -7.705 -10.743 3.925 1.00 82.25 94 ALA A O 1
ATOM 703 N N . VAL A 1 95 ? -9.213 -10.312 5.528 1.00 84.38 95 VAL A N 1
ATOM 704 C CA . VAL A 1 95 ? -8.279 -9.617 6.422 1.00 84.38 95 VAL A CA 1
ATOM 705 C C . VAL A 1 95 ? -7.716 -10.616 7.443 1.00 84.38 95 VAL A C 1
ATOM 707 O O . VAL A 1 95 ? -8.442 -11.534 7.834 1.00 84.38 95 VAL A O 1
ATOM 710 N N . PRO A 1 96 ? -6.463 -10.460 7.914 1.00 84.00 96 PRO A N 1
ATOM 711 C CA . PRO A 1 96 ? -5.907 -11.324 8.950 1.00 84.00 96 PRO A CA 1
ATOM 712 C C . PRO A 1 96 ? -6.824 -11.393 10.172 1.00 84.00 96 PRO A C 1
ATOM 714 O O . PRO A 1 96 ? -7.296 -10.358 10.643 1.00 84.00 96 PRO A O 1
ATOM 717 N N . GLU A 1 97 ? -7.020 -12.588 10.728 1.00 84.44 97 GLU A N 1
ATOM 718 C CA . GLU A 1 97 ? -7.914 -12.803 11.876 1.00 84.44 97 GLU A CA 1
ATOM 719 C C . GLU A 1 97 ? -7.559 -11.877 13.048 1.00 84.44 97 GLU A C 1
ATOM 721 O O . GLU A 1 97 ? -8.407 -11.139 13.531 1.00 84.44 97 GLU A O 1
ATOM 726 N N . SER A 1 98 ? -6.271 -11.756 13.385 1.00 85.56 98 SER A N 1
ATOM 727 C CA . SER A 1 98 ? -5.812 -10.830 14.435 1.00 85.56 98 SER A CA 1
ATOM 728 C C . SER A 1 98 ? -6.086 -9.341 14.159 1.00 85.56 98 SER A C 1
ATOM 730 O O . SER A 1 98 ? -6.111 -8.536 15.094 1.00 85.56 98 SER A O 1
ATOM 732 N N . PHE A 1 99 ? -6.263 -8.948 12.892 1.00 89.31 99 PHE A N 1
ATOM 733 C CA . PHE A 1 99 ? -6.679 -7.592 12.542 1.00 89.31 99 PHE A CA 1
ATOM 734 C C . PHE A 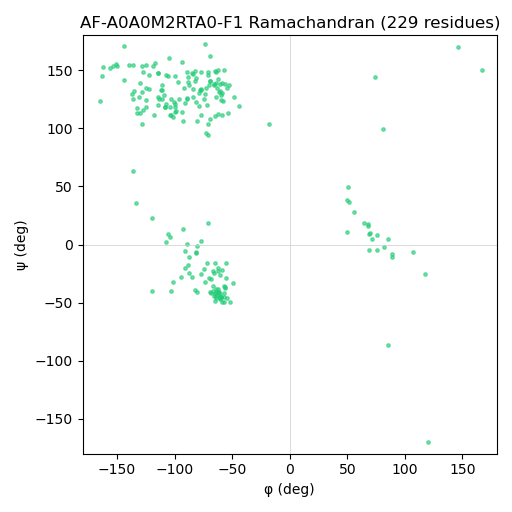1 99 ? -8.201 -7.447 12.659 1.00 89.31 99 PHE A C 1
ATOM 736 O O . PHE A 1 99 ? -8.680 -6.460 13.211 1.00 89.31 99 PHE A O 1
ATOM 743 N N . ARG A 1 100 ? -8.965 -8.464 12.249 1.00 89.44 100 ARG A N 1
ATOM 744 C CA . ARG A 1 100 ? -10.419 -8.514 12.461 1.00 89.44 100 ARG A CA 1
ATOM 745 C C . ARG A 1 100 ? -10.798 -8.523 13.942 1.00 89.44 100 ARG A C 1
ATOM 747 O O . ARG A 1 100 ? -11.714 -7.805 14.336 1.00 89.44 100 ARG A O 1
ATOM 754 N N . ASP A 1 101 ? -10.065 -9.260 14.772 1.00 90.81 101 ASP A N 1
ATOM 755 C CA . ASP A 1 101 ? -10.226 -9.253 16.229 1.00 90.81 101 ASP A CA 1
ATOM 756 C C . ASP A 1 101 ? -10.065 -7.835 16.768 1.00 90.81 101 ASP A C 1
ATOM 758 O O . ASP A 1 101 ? -10.892 -7.353 17.543 1.00 90.81 101 ASP A O 1
ATOM 762 N N . ARG A 1 102 ? -9.036 -7.121 16.290 1.00 91.69 102 ARG A N 1
ATOM 763 C CA . ARG A 1 102 ? -8.831 -5.716 16.634 1.00 91.69 102 ARG A CA 1
ATOM 764 C C . ARG A 1 102 ? -10.030 -4.861 16.225 1.00 91.69 102 ARG A C 1
ATOM 766 O O . ARG A 1 102 ? -10.515 -4.123 17.077 1.00 91.69 102 ARG A O 1
ATOM 773 N N . MET A 1 103 ? -10.523 -4.971 14.991 1.00 93.81 103 MET A N 1
ATOM 774 C CA . MET A 1 103 ? -11.703 -4.219 14.535 1.00 93.81 103 MET A CA 1
ATOM 775 C C . MET A 1 103 ? -12.927 -4.500 15.414 1.00 93.81 103 MET A C 1
ATOM 777 O O . MET A 1 103 ? -13.630 -3.575 15.811 1.00 93.81 103 MET A O 1
ATOM 781 N N . THR A 1 104 ? -13.126 -5.763 15.791 1.00 93.50 104 THR A N 1
ATOM 782 C CA . THR A 1 104 ? -14.230 -6.193 16.659 1.00 93.50 104 THR A CA 1
ATOM 783 C C . THR A 1 104 ? -14.121 -5.570 18.052 1.00 93.50 104 THR A C 1
ATOM 785 O O . THR A 1 104 ? -15.125 -5.143 18.608 1.00 93.50 104 THR A O 1
ATOM 788 N N . THR A 1 105 ? -12.909 -5.434 18.610 1.00 94.19 105 THR A N 1
ATOM 789 C CA . THR A 1 105 ? -12.713 -4.795 19.931 1.00 94.19 105 THR A CA 1
ATOM 790 C C . THR A 1 105 ? -13.066 -3.308 19.981 1.00 94.19 105 THR A C 1
ATOM 792 O O . THR A 1 105 ? -13.180 -2.749 21.069 1.00 94.19 105 THR A O 1
ATOM 795 N N . VAL A 1 106 ? -13.194 -2.660 18.823 1.00 93.31 106 VAL A N 1
ATOM 796 C CA . VAL A 1 106 ? -13.533 -1.237 18.693 1.00 93.31 106 VAL A CA 1
ATOM 797 C C . VAL A 1 106 ? -14.835 -1.038 17.911 1.00 93.31 106 VAL A C 1
ATOM 799 O O . VAL A 1 106 ? -15.045 0.019 17.323 1.00 93.31 106 VAL A O 1
ATOM 802 N N . ASP A 1 107 ? -15.693 -2.064 17.872 1.00 94.19 107 ASP A N 1
ATOM 803 C CA . ASP A 1 107 ? -16.997 -2.049 17.199 1.00 94.19 107 ASP A CA 1
ATOM 804 C C . ASP A 1 107 ? -16.933 -1.564 15.739 1.00 94.19 107 ASP A C 1
ATOM 806 O O . ASP A 1 107 ? -17.825 -0.873 15.250 1.00 94.19 107 ASP A O 1
ATOM 810 N N . PHE A 1 108 ? -15.855 -1.918 15.031 1.00 93.56 108 PHE A N 1
ATOM 811 C CA . PHE A 1 108 ? -15.589 -1.501 13.652 1.00 93.56 108 PHE A CA 1
ATOM 812 C C . PHE A 1 108 ? -15.574 0.023 13.444 1.00 93.56 108 PHE A C 1
ATOM 814 O O . PHE A 1 108 ? -15.758 0.506 12.325 1.00 93.56 108 PHE A O 1
ATOM 821 N N . VAL A 1 109 ? -15.234 0.790 14.483 1.00 94.38 109 VAL A N 1
ATOM 822 C CA . VAL A 1 109 ? -14.954 2.224 14.378 1.00 94.38 109 VAL A 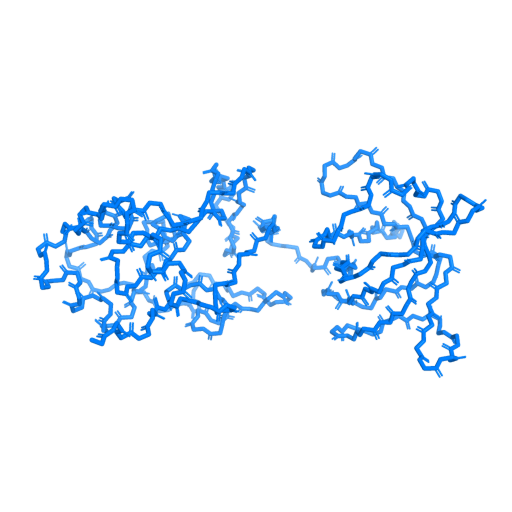CA 1
ATOM 823 C C . VAL A 1 109 ? -13.501 2.481 14.786 1.00 94.38 109 VAL A C 1
ATOM 825 O O . VAL A 1 109 ? -13.155 2.320 15.959 1.00 94.38 109 VAL A O 1
ATOM 828 N N . PRO A 1 110 ? -12.613 2.878 13.854 1.00 92.38 110 PRO A N 1
ATOM 829 C CA . PRO A 1 110 ? -11.221 3.122 14.199 1.00 92.38 110 PRO A CA 1
ATOM 830 C C . PRO A 1 110 ? -11.120 4.328 15.149 1.00 92.38 110 PRO A C 1
ATOM 832 O O . PRO A 1 110 ? -11.790 5.346 14.932 1.00 92.38 110 PRO A O 1
ATOM 835 N N . PRO A 1 111 ? -10.279 4.259 16.196 1.00 91.88 111 PRO A N 1
ATOM 836 C CA . PRO A 1 111 ? -10.019 5.400 17.060 1.00 91.88 111 PRO A CA 1
ATOM 837 C C . PRO A 1 111 ? -9.464 6.584 16.263 1.00 91.88 111 PRO A C 1
ATOM 839 O O . PRO A 1 111 ? -8.597 6.425 15.401 1.00 91.88 111 PRO A O 1
ATOM 842 N N . ARG A 1 112 ? -9.935 7.793 16.583 1.00 91.31 112 ARG A N 1
ATOM 843 C CA . ARG A 1 112 ? -9.342 9.025 16.055 1.00 91.31 112 ARG A CA 1
ATOM 844 C C . ARG A 1 112 ? -8.081 9.341 16.838 1.00 91.31 112 ARG A C 1
ATOM 846 O O . ARG A 1 112 ? -8.162 9.570 18.042 1.00 91.31 112 ARG A O 1
ATOM 853 N N . LEU A 1 113 ? -6.951 9.379 16.147 1.00 89.81 113 LEU A N 1
ATOM 854 C CA . LEU A 1 113 ? -5.680 9.756 16.750 1.00 89.81 113 LEU A CA 1
ATOM 855 C C . LEU A 1 113 ? -5.494 11.274 16.680 1.00 89.81 113 LEU A C 1
ATOM 857 O O . LEU A 1 113 ? -5.796 11.912 15.670 1.00 89.81 113 LEU A O 1
ATOM 861 N N . SER A 1 114 ? -4.971 11.849 17.755 1.00 90.38 114 SER A N 1
ATOM 862 C CA . SER A 1 114 ? -4.435 13.207 17.767 1.00 90.38 114 SER A CA 1
ATOM 863 C C . SER A 1 114 ? -3.145 13.296 16.949 1.00 90.38 114 SER A C 1
ATOM 865 O O . SER A 1 114 ? -2.472 12.299 16.695 1.00 90.38 114 SER A O 1
ATOM 867 N N . GLU A 1 115 ? -2.755 14.511 16.565 1.00 84.31 115 GLU A N 1
ATOM 868 C CA . GLU A 1 115 ? -1.515 14.743 15.813 1.00 84.31 115 GLU A CA 1
ATOM 869 C C . GLU A 1 115 ? -0.271 14.201 16.542 1.00 84.31 115 GLU A C 1
ATOM 871 O O . GLU A 1 115 ? 0.640 13.658 15.918 1.00 84.31 115 GLU A O 1
ATOM 876 N N . GLU A 1 116 ? -0.244 14.309 17.872 1.00 84.69 116 GLU A N 1
ATOM 877 C CA . GLU A 1 116 ? 0.845 13.776 18.690 1.00 84.69 116 GLU A CA 1
ATOM 878 C C . GLU A 1 116 ? 0.866 12.244 18.688 1.00 84.69 116 GLU A C 1
ATOM 880 O O . GLU A 1 116 ? 1.929 11.648 18.527 1.00 84.69 116 GLU A O 1
ATOM 885 N N . GLU A 1 117 ? -0.293 11.592 18.775 1.00 87.25 117 GLU A N 1
ATOM 886 C CA . GLU A 1 117 ? -0.385 10.132 18.660 1.00 87.25 117 GLU A CA 1
ATOM 887 C C . GLU A 1 117 ? 0.032 9.652 17.266 1.00 87.25 117 GLU A C 1
ATOM 889 O O . GLU A 1 117 ? 0.789 8.689 17.157 1.00 87.25 117 GLU A O 1
ATOM 894 N N . VAL A 1 118 ? -0.370 10.351 16.197 1.00 84.00 118 VAL A N 1
ATOM 895 C CA . VAL A 1 118 ? 0.076 10.047 14.825 1.00 84.00 118 VAL A CA 1
ATOM 896 C C . VAL A 1 118 ? 1.597 10.160 14.713 1.00 84.00 118 VAL A C 1
ATOM 898 O O . VAL A 1 118 ? 2.245 9.262 14.173 1.00 84.00 118 VAL A O 1
ATOM 901 N N . ARG A 1 119 ? 2.197 11.221 15.266 1.00 79.38 119 ARG A N 1
ATOM 902 C CA . ARG A 1 119 ? 3.656 11.412 15.283 1.00 79.38 119 ARG A CA 1
ATOM 903 C C . ARG A 1 119 ? 4.369 10.296 16.047 1.00 79.38 119 ARG A C 1
ATOM 905 O O . ARG A 1 119 ? 5.407 9.811 15.595 1.00 79.38 119 ARG A O 1
ATOM 912 N N . GLN A 1 120 ? 3.816 9.869 17.180 1.00 81.06 120 GLN A N 1
ATOM 913 C CA . GLN A 1 120 ? 4.357 8.764 17.972 1.00 81.06 120 GLN A CA 1
ATOM 914 C C . GLN A 1 120 ? 4.272 7.436 17.222 1.00 81.06 120 GLN A C 1
ATOM 916 O O . GLN A 1 120 ? 5.260 6.705 17.181 1.00 81.06 120 GLN A O 1
ATOM 921 N N . VAL A 1 121 ? 3.134 7.151 16.585 1.00 80.44 121 VAL A N 1
ATOM 922 C CA . VAL A 1 121 ? 2.937 5.959 15.749 1.00 80.44 121 VAL A CA 1
ATOM 923 C C . VAL A 1 121 ? 3.922 5.953 14.580 1.00 80.44 121 VAL A C 1
ATOM 925 O O . VAL A 1 121 ? 4.599 4.951 14.356 1.00 80.44 121 VAL A O 1
ATOM 928 N N . PHE A 1 122 ? 4.067 7.081 13.880 1.00 77.00 122 PHE A N 1
ATOM 929 C CA . PHE A 1 122 ? 5.009 7.223 12.770 1.00 77.00 122 PHE A CA 1
ATOM 930 C C . PHE A 1 122 ? 6.462 7.005 13.215 1.00 77.00 122 PHE A C 1
ATOM 932 O O . PHE A 1 122 ? 7.205 6.260 12.581 1.00 77.00 122 PHE A O 1
ATOM 939 N N . SER A 1 123 ? 6.859 7.614 14.336 1.00 74.62 123 SER A N 1
ATOM 940 C CA . SER A 1 123 ? 8.202 7.468 14.909 1.00 74.62 123 SER A CA 1
ATOM 941 C C . SER A 1 123 ? 8.486 6.025 15.349 1.00 74.62 123 SER A C 1
ATOM 943 O O . SER A 1 123 ? 9.536 5.464 15.030 1.00 74.62 123 SER A O 1
ATOM 945 N N . ALA A 1 124 ? 7.523 5.383 16.017 1.00 70.56 124 ALA A N 1
ATOM 946 C CA . ALA A 1 124 ? 7.627 3.995 16.467 1.00 70.56 124 ALA A CA 1
ATOM 947 C C . ALA A 1 124 ? 7.687 2.991 15.304 1.00 70.56 124 ALA A C 1
ATOM 949 O O . ALA A 1 124 ? 8.247 1.906 15.452 1.00 70.56 124 ALA A O 1
ATOM 950 N N . ALA A 1 125 ? 7.153 3.355 14.138 1.00 66.62 125 ALA A N 1
ATOM 951 C CA . ALA A 1 125 ? 7.199 2.548 12.927 1.00 66.62 125 ALA A CA 1
ATOM 952 C C . ALA A 1 125 ? 8.560 2.572 12.199 1.00 66.62 125 ALA A C 1
ATOM 954 O O . ALA A 1 125 ? 8.669 1.968 11.131 1.00 66.62 125 ALA A O 1
ATOM 955 N N . GLY A 1 126 ? 9.577 3.251 12.756 1.00 52.53 126 GLY A N 1
ATOM 956 C CA . GLY A 1 126 ? 10.946 3.413 12.245 1.00 52.53 126 GLY A CA 1
ATOM 957 C C . GLY A 1 126 ? 11.382 2.411 11.167 1.00 52.53 126 GLY A C 1
ATOM 958 O O . GLY A 1 126 ? 11.661 1.247 11.450 1.00 52.53 126 GLY A O 1
ATOM 959 N N . GLY A 1 127 ? 11.417 2.868 9.909 1.00 51.34 127 GLY A N 1
ATOM 960 C CA . GLY A 1 127 ? 11.892 2.111 8.739 1.00 51.34 127 GLY A CA 1
ATOM 961 C C . GLY A 1 127 ? 11.032 0.919 8.288 1.00 51.34 127 GLY A C 1
ATOM 962 O O . GLY A 1 127 ? 11.334 0.320 7.259 1.00 51.34 127 GLY A O 1
ATOM 963 N N . SER A 1 128 ? 9.969 0.573 9.019 1.00 52.19 128 SER A N 1
ATOM 964 C CA . SER A 1 128 ? 9.099 -0.579 8.729 1.00 52.19 128 SER A CA 1
ATOM 965 C C . SER A 1 128 ? 7.914 -0.225 7.824 1.00 52.19 128 SER A C 1
ATOM 967 O O . SER A 1 128 ? 7.351 -1.107 7.176 1.00 52.19 128 SER A O 1
ATOM 969 N N . LEU A 1 129 ? 7.558 1.062 7.736 1.00 54.06 129 LEU A N 1
ATOM 970 C CA . LEU A 1 129 ? 6.577 1.575 6.778 1.00 54.06 129 LEU A CA 1
ATOM 971 C C . LEU A 1 129 ? 7.161 1.529 5.364 1.00 54.06 129 LEU A C 1
ATOM 973 O O . LEU A 1 129 ? 7.986 2.359 4.984 1.00 54.06 129 LEU A O 1
ATOM 977 N N . LYS A 1 130 ? 6.717 0.550 4.576 1.00 50.78 130 LYS A N 1
ATOM 978 C CA . LYS A 1 130 ? 7.008 0.479 3.144 1.00 50.78 130 LYS A CA 1
ATOM 979 C C . LYS A 1 130 ? 5.886 1.170 2.383 1.00 50.78 130 LYS A C 1
ATOM 981 O O . LYS A 1 130 ? 4.790 0.632 2.269 1.00 50.78 130 LYS A O 1
ATOM 986 N N . VAL A 1 131 ? 6.174 2.356 1.861 1.00 44.88 131 VAL A N 1
ATOM 987 C CA . VAL A 1 131 ? 5.265 3.100 0.986 1.00 44.88 131 VAL A CA 1
ATOM 988 C C . VAL A 1 131 ? 5.627 2.754 -0.456 1.00 44.88 131 VAL A C 1
ATOM 990 O O . VAL A 1 131 ? 6.737 3.047 -0.897 1.00 44.88 131 VAL A O 1
ATOM 993 N N . SER A 1 132 ? 4.726 2.088 -1.180 1.00 43.44 132 SER A N 1
ATOM 994 C CA . SER A 1 132 ? 4.920 1.821 -2.611 1.00 43.44 132 SER A CA 1
ATOM 995 C C . SER A 1 132 ? 4.533 3.078 -3.383 1.00 43.44 132 SER A C 1
ATOM 997 O O . SER A 1 132 ? 3.352 3.402 -3.468 1.00 43.44 132 SER A O 1
ATOM 999 N N . ALA A 1 133 ? 5.525 3.800 -3.905 1.00 37.34 133 ALA A N 1
ATOM 1000 C CA . ALA A 1 133 ? 5.298 4.998 -4.716 1.00 37.34 133 ALA A CA 1
ATOM 1001 C C . ALA A 1 133 ? 4.740 4.679 -6.113 1.00 37.34 133 ALA A C 1
ATOM 1003 O O . ALA A 1 133 ? 4.169 5.554 -6.750 1.00 37.34 133 ALA A O 1
ATOM 1004 N N . ASP A 1 134 ? 4.835 3.425 -6.555 1.00 39.22 134 ASP A N 1
ATOM 1005 C CA . ASP A 1 134 ? 4.361 2.995 -7.862 1.00 39.22 134 ASP A CA 1
ATOM 1006 C C . ASP A 1 134 ? 3.535 1.723 -7.714 1.00 39.22 134 ASP A C 1
ATOM 1008 O O . ASP A 1 134 ? 4.039 0.661 -7.348 1.00 39.22 134 ASP A O 1
ATOM 1012 N N . ALA A 1 135 ? 2.246 1.832 -7.993 1.00 39.44 135 ALA A N 1
ATOM 1013 C CA . ALA A 1 135 ? 1.392 0.686 -8.243 1.00 39.44 135 ALA A CA 1
ATOM 1014 C C . ALA A 1 135 ? 0.513 1.019 -9.445 1.00 39.44 135 ALA A C 1
ATOM 1016 O O . ALA A 1 135 ? -0.705 1.091 -9.367 1.00 39.44 135 ALA A O 1
ATOM 1017 N N . ASP A 1 136 ? 1.170 1.220 -10.585 1.00 35.62 136 ASP A N 1
ATOM 1018 C CA . ASP A 1 136 ? 0.535 0.972 -11.871 1.00 35.62 136 ASP A CA 1
ATOM 1019 C C . ASP A 1 136 ? 0.455 -0.546 -12.006 1.00 35.62 136 ASP A C 1
ATOM 1021 O O . ASP A 1 136 ? 1.447 -1.228 -12.290 1.00 35.62 136 ASP A O 1
ATOM 1025 N N . SER A 1 137 ? -0.705 -1.074 -11.641 1.00 39.78 137 SER A N 1
ATOM 1026 C CA . SER A 1 137 ? -0.960 -2.496 -11.601 1.00 39.78 137 SER A CA 1
ATOM 1027 C C . SER A 1 137 ? -2.211 -2.810 -12.399 1.00 39.78 137 SER A C 1
ATOM 1029 O O . SER A 1 137 ? -3.307 -2.319 -12.156 1.00 39.78 137 SER A O 1
ATOM 1031 N N . SER A 1 138 ? -1.976 -3.560 -13.463 1.00 29.80 138 SER A N 1
ATOM 1032 C CA . SER A 1 138 ? -2.948 -4.391 -14.151 1.00 29.80 138 SER A CA 1
ATOM 1033 C C . SER A 1 138 ? -2.144 -5.334 -15.046 1.00 29.80 138 SER A C 1
ATOM 1035 O O . SER A 1 138 ? -1.309 -4.884 -15.808 1.00 29.80 138 SER A O 1
ATOM 1037 N N . GLY A 1 139 ? -2.314 -6.648 -14.898 1.00 27.75 139 GLY A N 1
ATOM 1038 C CA . GLY A 1 139 ? -2.203 -7.655 -15.969 1.00 27.75 139 GLY A CA 1
ATOM 1039 C C . GLY A 1 139 ? -1.006 -7.739 -16.941 1.00 27.75 139 GLY A C 1
ATOM 1040 O O . GLY A 1 139 ? -1.131 -8.500 -17.896 1.00 27.75 139 GLY A O 1
ATOM 1041 N N . PHE A 1 140 ? 0.115 -7.042 -16.762 1.00 30.48 140 PHE A N 1
ATOM 1042 C CA . PHE A 1 140 ? 1.236 -7.077 -17.714 1.00 30.48 140 PHE A CA 1
ATOM 1043 C C . PHE A 1 140 ? 2.365 -8.009 -17.253 1.00 30.48 140 PHE A C 1
ATOM 1045 O O . PHE A 1 140 ? 2.668 -8.092 -16.060 1.00 30.48 140 PHE A O 1
ATOM 1052 N N . GLU A 1 141 ? 3.023 -8.685 -18.207 1.00 34.47 141 GLU A N 1
ATOM 1053 C CA . GLU A 1 141 ? 4.439 -9.039 -18.043 1.00 34.47 141 GLU A CA 1
ATOM 1054 C C . GLU A 1 141 ? 5.132 -7.793 -17.492 1.00 34.47 141 GLU A C 1
ATOM 1056 O O . GLU A 1 141 ? 5.030 -6.722 -18.093 1.00 34.47 141 GLU A O 1
ATOM 1061 N N . VAL A 1 142 ? 5.728 -7.885 -16.301 1.00 38.56 142 VAL A N 1
ATOM 1062 C CA . VAL A 1 142 ? 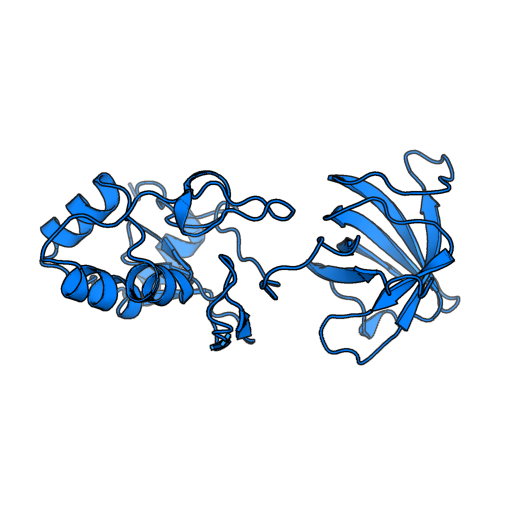6.364 -6.711 -15.709 1.00 38.56 142 VAL A CA 1
ATOM 1063 C C . VAL A 1 142 ? 7.484 -6.316 -16.657 1.00 38.56 142 VAL A C 1
ATOM 1065 O O . VAL A 1 142 ? 8.421 -7.075 -16.867 1.00 38.56 142 VAL A O 1
ATOM 1068 N N . GLU A 1 143 ? 7.344 -5.166 -17.311 1.0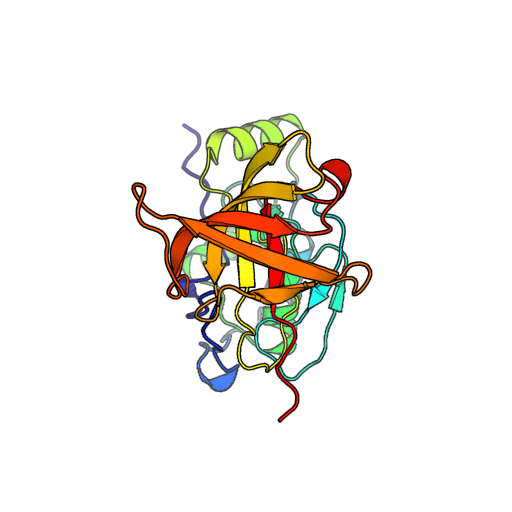0 51.03 143 GLU A N 1
ATOM 1069 C CA . GLU A 1 143 ? 8.413 -4.657 -18.157 1.00 51.03 143 GLU A CA 1
ATOM 1070 C C . GLU A 1 143 ? 9.636 -4.439 -17.259 1.00 51.03 143 GLU A C 1
ATOM 1072 O O . GLU A 1 143 ? 9.484 -3.834 -16.190 1.00 51.03 143 GLU A O 1
ATOM 1077 N N . PRO A 1 144 ? 10.832 -4.916 -17.653 1.00 59.97 144 PRO A N 1
ATOM 1078 C CA . PRO A 1 144 ? 12.041 -4.707 -16.875 1.00 59.97 144 PRO A CA 1
ATOM 1079 C C . PRO A 1 144 ? 12.175 -3.243 -16.470 1.00 59.97 144 PRO A C 1
ATOM 1081 O O . PRO A 1 144 ? 12.094 -2.356 -17.315 1.00 59.97 144 PRO A O 1
ATOM 1084 N N . ALA A 1 145 ? 12.355 -2.972 -15.187 1.00 59.81 145 ALA A N 1
ATOM 1085 C CA . ALA A 1 145 ? 12.397 -1.618 -14.667 1.00 59.81 145 ALA A CA 1
ATOM 1086 C C . ALA A 1 145 ? 13.638 -1.381 -13.811 1.00 59.81 145 ALA A C 1
ATOM 1088 O O . ALA A 1 145 ? 14.184 -2.303 -13.210 1.00 59.81 145 ALA A O 1
ATOM 1089 N N . LEU A 1 146 ? 14.076 -0.127 -13.727 1.00 69.12 146 LEU A N 1
ATOM 1090 C CA . LEU A 1 146 ? 15.121 0.316 -12.814 1.00 69.12 146 LEU A CA 1
ATOM 1091 C C . LEU A 1 146 ? 14.518 1.157 -11.698 1.00 69.12 146 LEU A C 1
ATOM 1093 O O . LEU A 1 146 ? 13.981 2.233 -11.946 1.00 69.12 146 LEU A O 1
ATOM 1097 N N . MET A 1 147 ? 14.664 0.681 -10.465 1.00 65.88 147 MET A N 1
ATOM 1098 C CA . MET A 1 147 ? 14.350 1.446 -9.265 1.00 65.88 147 MET A CA 1
ATOM 1099 C C . MET A 1 147 ? 15.592 2.194 -8.794 1.00 65.88 147 MET A C 1
ATOM 1101 O O . MET A 1 147 ? 16.611 1.570 -8.487 1.00 65.88 147 MET A O 1
ATOM 1105 N N . ILE A 1 148 ? 15.511 3.518 -8.707 1.00 66.50 148 ILE A N 1
ATOM 1106 C CA . ILE A 1 148 ? 16.645 4.362 -8.319 1.00 66.50 148 ILE A CA 1
ATOM 1107 C C . ILE A 1 148 ? 16.806 4.384 -6.800 1.00 66.50 148 ILE A C 1
ATOM 1109 O O . ILE A 1 148 ? 15.902 4.773 -6.069 1.00 66.50 148 ILE A O 1
ATOM 1113 N N . LEU A 1 149 ? 17.986 3.989 -6.326 1.00 44.00 149 LEU A N 1
ATOM 1114 C CA . LEU A 1 149 ? 18.342 3.908 -4.908 1.00 44.00 149 LEU A CA 1
ATOM 1115 C C . LEU A 1 149 ? 19.199 5.088 -4.439 1.00 44.00 149 LEU A C 1
ATOM 1117 O O . LEU A 1 149 ? 19.124 5.475 -3.280 1.00 44.00 149 LEU A O 1
ATOM 1121 N N . ASP A 1 150 ? 20.041 5.622 -5.324 1.00 62.62 150 ASP A N 1
ATOM 1122 C CA . ASP A 1 150 ? 20.948 6.740 -5.038 1.00 62.62 150 ASP A CA 1
ATOM 1123 C C . ASP A 1 150 ? 21.313 7.469 -6.339 1.00 62.62 150 ASP A C 1
ATOM 1125 O O . ASP A 1 150 ? 21.342 6.844 -7.403 1.00 62.62 150 ASP A O 1
ATOM 1129 N N . LEU A 1 151 ? 21.627 8.765 -6.263 1.00 65.94 151 LEU A N 1
ATOM 1130 C CA . LEU A 1 151 ? 21.908 9.627 -7.416 1.00 65.94 151 LEU A CA 1
ATOM 1131 C C . LEU A 1 151 ? 23.231 10.376 -7.269 1.00 65.94 151 LEU A C 1
ATOM 1133 O O . LEU A 1 151 ? 23.506 11.028 -6.266 1.00 65.94 151 LEU A O 1
ATOM 1137 N N . ARG A 1 152 ? 24.046 10.328 -8.325 1.00 69.00 152 ARG A N 1
ATOM 1138 C CA . ARG A 1 152 ? 25.282 11.099 -8.468 1.00 69.00 152 ARG A CA 1
ATOM 1139 C C . ARG A 1 152 ? 25.322 11.753 -9.843 1.00 69.00 152 ARG A C 1
ATOM 1141 O O . ARG A 1 152 ? 25.377 11.095 -10.878 1.00 69.00 152 ARG A O 1
ATOM 1148 N N . VAL A 1 153 ? 25.333 13.076 -9.860 1.00 63.62 153 VAL A N 1
ATOM 1149 C CA . VAL A 1 153 ? 25.357 13.849 -11.105 1.00 63.62 153 VAL A CA 1
ATOM 1150 C C . VAL A 1 153 ? 26.769 13.866 -11.691 1.00 63.62 153 VAL A C 1
ATOM 1152 O O . VAL A 1 153 ? 27.734 14.138 -10.973 1.00 63.62 153 VAL A O 1
ATOM 1155 N N . ARG A 1 154 ? 26.911 13.606 -12.997 1.00 59.41 154 ARG A N 1
ATOM 1156 C CA . ARG A 1 154 ? 28.145 13.900 -13.743 1.00 59.41 154 ARG A CA 1
ATOM 1157 C C . ARG A 1 154 ? 27.946 15.120 -14.641 1.00 59.41 154 ARG A C 1
ATOM 1159 O O . ARG A 1 154 ? 26.883 15.311 -15.213 1.00 59.41 154 ARG A O 1
ATOM 1166 N N . GLN A 1 155 ? 29.000 15.921 -14.805 1.00 54.19 155 GLN A N 1
ATOM 1167 C CA . GLN A 1 155 ? 28.982 17.201 -15.534 1.00 54.19 155 GLN A CA 1
ATOM 1168 C C . GLN A 1 155 ? 28.839 17.095 -17.073 1.00 54.19 155 GLN A C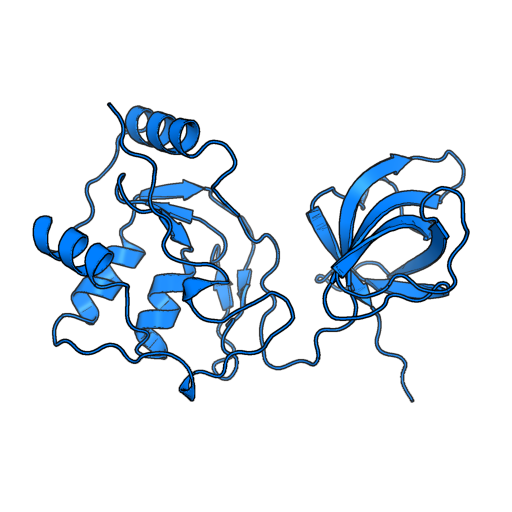 1
ATOM 1170 O O . GLN A 1 155 ? 29.178 18.035 -17.781 1.00 54.19 155 GLN A O 1
ATOM 1175 N N . GLN A 1 156 ? 28.371 15.971 -17.624 1.00 59.22 156 GLN A N 1
ATOM 1176 C CA . GLN A 1 156 ? 28.364 15.721 -19.078 1.00 59.22 156 GLN A CA 1
ATOM 1177 C C . GLN A 1 156 ? 27.023 15.174 -19.599 1.00 59.22 156 GLN 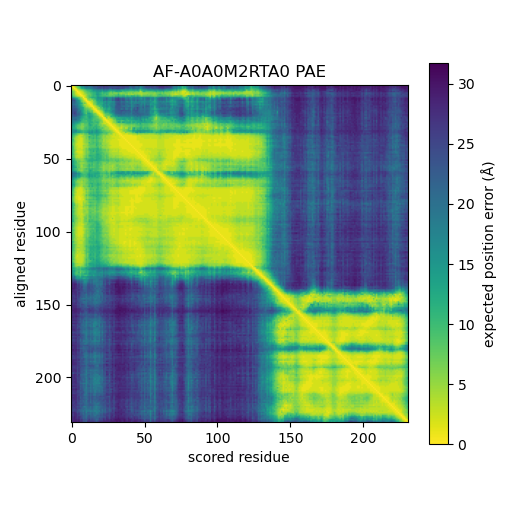A C 1
ATOM 1179 O O . GLN A 1 156 ? 27.011 14.330 -20.487 1.00 59.22 156 GLN A O 1
ATOM 1184 N N . GLY A 1 157 ? 25.891 15.617 -19.041 1.00 61.59 157 GLY A N 1
ATOM 1185 C CA . GLY A 1 157 ? 24.561 15.241 -19.560 1.00 61.59 157 GLY A CA 1
ATOM 1186 C C . GLY A 1 157 ? 24.191 13.763 -19.369 1.00 61.59 157 GLY A C 1
ATOM 1187 O O . GLY A 1 157 ? 23.296 13.254 -20.041 1.00 61.59 157 GLY A O 1
ATOM 1188 N N . ALA A 1 158 ? 24.892 13.072 -18.465 1.00 71.69 158 ALA A N 1
ATOM 1189 C CA . ALA A 1 158 ? 24.594 11.706 -18.062 1.00 71.69 158 ALA A CA 1
ATOM 1190 C C . ALA A 1 158 ? 24.417 11.634 -16.541 1.00 71.69 158 ALA A C 1
ATOM 1192 O O . ALA A 1 158 ? 25.230 12.168 -15.775 1.00 71.69 158 ALA A O 1
ATOM 1193 N N . VAL A 1 159 ? 23.371 10.940 -16.105 1.00 80.50 159 VAL A N 1
ATOM 1194 C CA . VAL A 1 159 ? 23.066 10.721 -14.688 1.00 80.50 159 VAL A CA 1
ATOM 1195 C C . VAL A 1 159 ? 23.628 9.370 -14.273 1.00 80.50 159 VAL A C 1
ATOM 1197 O O . VAL A 1 159 ? 23.329 8.354 -14.894 1.00 80.50 159 VAL A O 1
ATOM 1200 N N . LEU A 1 160 ? 24.449 9.343 -13.222 1.00 84.56 160 LEU A N 1
ATOM 1201 C CA . LEU A 1 160 ? 24.927 8.101 -12.624 1.00 84.56 160 LEU A CA 1
ATOM 1202 C C . LEU A 1 160 ? 24.068 7.798 -11.400 1.00 84.56 160 LEU A C 1
ATOM 1204 O O . LEU A 1 160 ? 24.122 8.518 -10.407 1.00 84.56 160 LEU A O 1
ATOM 1208 N N . CYS A 1 161 ? 23.309 6.717 -11.431 1.00 83.06 161 CYS A N 1
ATOM 1209 C CA . CYS A 1 161 ? 22.518 6.276 -10.292 1.00 83.06 161 CYS A CA 1
ATOM 1210 C C . CYS A 1 161 ? 22.976 4.909 -9.790 1.00 83.06 161 CYS A C 1
ATOM 1212 O O . CYS A 1 161 ? 23.591 4.125 -10.510 1.00 83.06 161 CYS A O 1
ATOM 1214 N N . THR A 1 162 ? 22.695 4.615 -8.525 1.00 82.12 162 THR A N 1
ATOM 1215 C CA . THR A 1 162 ? 22.617 3.228 -8.065 1.00 82.12 162 THR A CA 1
ATOM 1216 C C . THR A 1 162 ? 21.180 2.794 -8.270 1.00 82.12 162 THR A C 1
ATOM 1218 O O . THR A 1 162 ? 20.277 3.473 -7.787 1.00 82.12 162 THR A O 1
ATOM 1221 N N . ALA A 1 163 ? 20.956 1.695 -8.979 1.00 80.19 163 ALA A N 1
ATOM 1222 C CA . ALA A 1 163 ? 19.617 1.227 -9.291 1.00 80.19 163 ALA A CA 1
ATOM 1223 C C . ALA A 1 163 ? 19.505 -0.291 -9.169 1.00 80.19 163 ALA A C 1
ATOM 1225 O O . ALA A 1 163 ? 20.498 -1.014 -9.290 1.00 80.19 163 ALA A O 1
ATOM 1226 N N . ARG A 1 164 ? 18.284 -0.755 -8.908 1.00 79.75 164 ARG A N 1
ATOM 1227 C CA . ARG A 1 164 ? 17.924 -2.170 -8.841 1.00 79.75 164 ARG A CA 1
ATOM 1228 C C . ARG A 1 164 ? 17.031 -2.534 -10.020 1.00 79.75 164 ARG A C 1
ATOM 1230 O O . ARG A 1 164 ? 16.072 -1.807 -10.268 1.00 79.75 164 ARG A O 1
ATOM 1237 N N . ALA A 1 165 ? 17.318 -3.638 -10.703 1.00 75.12 165 ALA A N 1
ATOM 1238 C CA . ALA A 1 165 ? 16.400 -4.179 -11.701 1.00 75.12 165 ALA A CA 1
ATOM 1239 C C . ALA A 1 165 ? 15.189 -4.826 -11.012 1.00 75.12 165 ALA A C 1
ATOM 1241 O O . ALA A 1 165 ? 15.345 -5.546 -10.022 1.00 75.12 165 ALA A O 1
ATOM 1242 N N . VAL A 1 166 ? 13.991 -4.539 -11.510 1.00 67.12 166 VAL A N 1
ATOM 1243 C CA . VAL A 1 166 ? 12.722 -5.056 -10.990 1.00 67.12 166 VAL A CA 1
ATOM 1244 C C . VAL A 1 166 ? 11.844 -5.458 -12.166 1.00 67.12 166 VAL A C 1
ATOM 1246 O O . VAL A 1 166 ? 11.631 -4.657 -13.070 1.00 67.12 166 VAL A O 1
ATOM 1249 N N . GLY A 1 167 ? 11.308 -6.676 -12.144 1.00 63.59 167 GLY A N 1
ATOM 1250 C CA . GLY A 1 167 ? 10.412 -7.162 -13.193 1.00 63.59 167 GLY A CA 1
ATOM 1251 C C . GLY A 1 167 ? 11.123 -7.773 -14.397 1.00 63.59 167 GLY A C 1
ATOM 1252 O O . GLY A 1 167 ? 10.470 -8.146 -15.357 1.00 63.59 167 GLY A O 1
ATOM 1253 N N . GLY A 1 168 ? 12.446 -7.913 -14.361 1.00 71.94 168 GLY A N 1
ATOM 1254 C CA . GLY A 1 168 ? 13.213 -8.521 -15.444 1.00 71.94 168 GLY A CA 1
ATOM 1255 C C . GLY A 1 168 ? 14.593 -7.892 -15.624 1.00 71.94 168 GLY A C 1
ATOM 1256 O O . GLY A 1 168 ? 14.897 -6.865 -15.012 1.00 71.94 168 GLY A O 1
ATOM 1257 N N . PRO A 1 169 ? 15.457 -8.510 -16.449 1.00 80.94 169 PRO A N 1
ATOM 1258 C CA . PRO A 1 169 ? 16.787 -7.984 -16.696 1.00 80.94 169 PRO A CA 1
ATOM 1259 C C . PRO A 1 169 ? 16.727 -6.687 -17.508 1.00 80.94 169 PRO A C 1
ATOM 1261 O O . PRO A 1 169 ? 15.945 -6.570 -18.451 1.00 80.94 169 PRO A O 1
ATOM 1264 N N . VAL A 1 170 ? 17.591 -5.732 -17.163 1.00 85.81 170 VAL A N 1
ATOM 1265 C CA . VAL A 1 170 ? 17.720 -4.460 -17.885 1.00 85.81 170 VAL A CA 1
ATOM 1266 C C . VAL A 1 170 ? 19.026 -4.448 -18.665 1.00 85.81 170 VAL A C 1
ATOM 1268 O O . VAL A 1 170 ? 20.105 -4.532 -18.082 1.00 85.81 170 VAL A O 1
ATOM 1271 N N . ASP A 1 171 ? 18.933 -4.338 -19.982 1.00 88.88 171 ASP A N 1
ATOM 1272 C CA . ASP A 1 171 ? 20.068 -4.347 -20.893 1.00 88.88 171 ASP A CA 1
ATOM 1273 C C . ASP A 1 171 ? 20.729 -2.971 -20.993 1.00 88.88 171 ASP A C 1
ATOM 1275 O O . ASP A 1 171 ? 20.091 -1.913 -20.978 1.00 88.88 171 ASP A O 1
ATOM 1279 N N . ARG A 1 172 ? 22.036 -2.978 -21.242 1.00 92.12 172 ARG A N 1
ATOM 1280 C CA . ARG A 1 172 ? 22.712 -1.810 -21.794 1.00 92.12 172 ARG A CA 1
ATOM 1281 C C . ARG A 1 172 ? 22.121 -1.465 -23.167 1.00 92.12 172 ARG A C 1
ATOM 1283 O O . ARG A 1 172 ? 21.886 -2.332 -24.003 1.00 92.12 172 ARG A O 1
ATOM 1290 N N . GLY A 1 173 ? 21.921 -0.175 -23.414 1.00 87.31 173 GLY A N 1
ATOM 1291 C CA . GLY A 1 173 ? 21.305 0.365 -24.625 1.00 87.31 173 GLY A CA 1
ATOM 1292 C C . GLY A 1 173 ? 19.778 0.334 -24.604 1.00 87.31 173 GLY A C 1
ATOM 1293 O O . GLY A 1 173 ? 19.156 0.818 -25.548 1.00 87.31 173 GLY A O 1
ATOM 1294 N N . GLN A 1 174 ? 19.169 -0.206 -23.545 1.00 86.38 174 GLN A N 1
ATOM 1295 C CA . GLN A 1 174 ? 17.725 -0.205 -23.383 1.00 86.38 174 GLN A CA 1
ATOM 1296 C C . GLN A 1 174 ? 17.222 1.206 -23.109 1.00 86.38 174 GLN A C 1
ATOM 1298 O O . GLN A 1 174 ? 17.812 1.957 -22.328 1.00 86.38 174 GLN A O 1
ATOM 1303 N N . ASP A 1 175 ? 16.123 1.552 -23.768 1.00 86.38 175 ASP A N 1
ATOM 1304 C CA . ASP A 1 175 ? 15.439 2.802 -23.505 1.00 86.38 175 ASP A CA 1
ATOM 1305 C C . ASP A 1 175 ? 14.443 2.598 -22.368 1.00 86.38 175 ASP A C 1
ATOM 1307 O O . ASP A 1 175 ? 13.730 1.594 -22.320 1.00 86.38 175 ASP A O 1
ATOM 1311 N N . LEU A 1 176 ? 14.412 3.565 -21.465 1.00 83.75 176 LEU A N 1
ATOM 1312 C CA . LEU A 1 176 ? 13.557 3.611 -20.301 1.00 83.75 176 LEU A CA 1
ATOM 1313 C C . LEU A 1 176 ? 12.652 4.833 -20.362 1.00 83.75 176 LEU A C 1
ATOM 1315 O O . LEU A 1 176 ? 13.020 5.859 -20.933 1.00 83.75 176 LEU A O 1
ATOM 1319 N N . TRP A 1 177 ? 11.506 4.749 -19.708 1.00 79.56 177 TRP A N 1
ATOM 1320 C CA . TRP A 1 177 ? 10.565 5.851 -19.537 1.00 79.56 177 TRP A CA 1
ATOM 1321 C C . TRP A 1 177 ? 10.024 5.920 -18.109 1.00 79.56 177 TRP A C 1
ATOM 1323 O O . TRP A 1 177 ? 9.983 4.924 -17.383 1.00 79.56 177 TRP A O 1
ATOM 1333 N N . THR A 1 178 ? 9.605 7.113 -17.700 1.00 65.62 178 THR A N 1
ATOM 1334 C CA . THR A 1 178 ? 8.845 7.311 -16.461 1.00 65.62 178 THR A CA 1
ATOM 1335 C C . THR A 1 178 ? 7.361 7.053 -16.736 1.00 65.62 178 THR A C 1
ATOM 1337 O O . THR A 1 178 ? 6.882 7.339 -17.833 1.00 65.62 178 THR A O 1
ATOM 1340 N N . GLY A 1 179 ? 6.616 6.521 -15.759 1.00 51.84 179 GLY A N 1
ATOM 1341 C CA . GLY A 1 179 ? 5.212 6.092 -15.928 1.00 51.84 179 GLY A CA 1
ATOM 1342 C C . GLY A 1 179 ? 4.239 7.160 -16.455 1.00 51.84 179 GLY A C 1
ATOM 1343 O O . GLY A 1 179 ? 3.184 6.823 -16.974 1.00 51.84 179 GLY A O 1
ATOM 1344 N N . ALA A 1 180 ? 4.606 8.444 -16.415 1.00 49.53 180 ALA A N 1
ATOM 1345 C CA . ALA A 1 180 ? 3.830 9.522 -17.030 1.00 49.53 180 ALA A CA 1
ATOM 1346 C C . ALA A 1 180 ? 4.045 9.666 -18.557 1.00 49.53 180 ALA A C 1
ATOM 1348 O O . ALA A 1 180 ? 3.456 10.548 -19.178 1.00 49.53 180 ALA A O 1
ATOM 1349 N N . GLY A 1 181 ? 4.911 8.852 -19.175 1.00 49.44 181 GLY A N 1
ATOM 1350 C CA . GLY A 1 181 ? 5.191 8.868 -20.617 1.00 49.44 181 GLY A CA 1
ATOM 1351 C C . GLY A 1 181 ? 5.948 10.107 -21.115 1.00 49.44 181 GLY A C 1
ATOM 1352 O O . GLY A 1 181 ? 6.064 10.309 -22.321 1.00 49.44 181 GLY A O 1
ATOM 1353 N N . VAL A 1 182 ? 6.458 10.952 -20.211 1.00 53.41 182 VAL A N 1
ATOM 1354 C CA . VAL A 1 182 ? 6.932 12.304 -20.558 1.00 53.41 182 VAL A CA 1
ATOM 1355 C C . VAL A 1 182 ? 8.378 12.322 -21.066 1.00 53.41 182 VAL A C 1
ATOM 1357 O O . VAL A 1 182 ? 8.726 13.203 -21.850 1.00 53.41 182 VAL A O 1
ATOM 1360 N N . ARG A 1 183 ? 9.241 11.377 -20.659 1.00 67.75 183 ARG A N 1
ATOM 1361 C CA . ARG A 1 183 ? 10.675 11.395 -21.018 1.00 67.75 183 ARG A CA 1
ATOM 1362 C C . ARG A 1 183 ? 11.236 9.993 -21.254 1.00 67.75 183 ARG A C 1
ATOM 1364 O O . ARG A 1 183 ? 10.877 9.054 -20.547 1.00 67.75 183 ARG A O 1
ATOM 1371 N N . ARG A 1 184 ? 12.117 9.875 -22.254 1.00 79.00 184 ARG A N 1
ATOM 1372 C CA . ARG A 1 184 ? 12.814 8.641 -22.650 1.00 79.00 184 ARG A CA 1
ATOM 1373 C C . ARG A 1 184 ? 14.308 8.800 -22.389 1.00 79.00 184 ARG A C 1
ATOM 1375 O O . ARG A 1 184 ? 14.908 9.744 -22.896 1.00 79.00 184 ARG A O 1
ATOM 1382 N N . TRP A 1 185 ? 14.901 7.868 -21.657 1.00 87.00 185 TRP A N 1
ATOM 1383 C CA . TRP A 1 185 ? 16.331 7.845 -21.335 1.00 87.00 185 TRP A CA 1
ATOM 1384 C C . TRP A 1 185 ? 16.952 6.533 -21.766 1.00 87.00 185 TRP A C 1
ATOM 1386 O O . TRP A 1 185 ? 16.259 5.527 -21.836 1.00 87.00 185 TRP A O 1
ATOM 1396 N N . ARG A 1 186 ? 18.256 6.515 -22.031 1.00 89.94 186 ARG A N 1
ATOM 1397 C CA . ARG A 1 186 ? 18.951 5.293 -22.449 1.00 89.94 186 ARG A CA 1
ATOM 1398 C C . ARG A 1 186 ? 19.909 4.803 -21.377 1.00 89.94 186 ARG A C 1
ATOM 1400 O O . ARG A 1 186 ? 20.670 5.588 -20.819 1.00 89.94 186 ARG A O 1
ATOM 1407 N N . VAL A 1 187 ? 19.931 3.495 -21.136 1.00 91.75 187 VAL A N 1
ATOM 1408 C CA . VAL A 1 187 ? 20.941 2.847 -20.290 1.00 91.75 187 VAL A CA 1
ATOM 1409 C C . VAL A 1 187 ? 22.286 2.843 -21.020 1.00 91.75 187 VAL A C 1
ATOM 1411 O O . VAL A 1 187 ? 22.581 1.950 -21.809 1.00 91.75 187 VAL A O 1
ATOM 1414 N N . ALA A 1 188 ? 23.127 3.841 -20.773 1.00 90.75 188 ALA A N 1
ATOM 1415 C CA . ALA A 1 188 ? 24.441 3.965 -21.405 1.00 90.75 188 ALA A CA 1
ATOM 1416 C C . ALA A 1 188 ? 25.469 2.962 -20.852 1.00 90.75 188 ALA A C 1
ATOM 1418 O O . ALA A 1 188 ? 26.341 2.493 -21.592 1.00 90.75 188 ALA A O 1
ATOM 1419 N N . GLY A 1 189 ? 25.365 2.604 -19.569 1.00 90.88 189 GLY A N 1
ATOM 1420 C CA . GLY A 1 189 ? 26.284 1.663 -18.931 1.00 90.88 189 GLY A CA 1
ATOM 1421 C C . GLY A 1 189 ? 25.747 1.080 -17.631 1.00 90.88 189 GLY A C 1
ATOM 1422 O O . GLY A 1 189 ? 24.949 1.711 -16.941 1.00 90.88 189 GLY A O 1
ATOM 1423 N N . ILE A 1 190 ? 26.209 -0.127 -17.306 1.00 93.94 190 ILE A N 1
ATOM 1424 C CA . ILE A 1 190 ? 25.869 -0.865 -16.088 1.00 93.94 190 ILE A CA 1
ATOM 1425 C C . ILE A 1 190 ? 27.186 -1.340 -15.474 1.00 93.94 190 ILE A C 1
ATOM 1427 O O . ILE A 1 190 ? 28.008 -1.951 -16.154 1.00 93.94 190 ILE A O 1
ATOM 1431 N N . THR A 1 191 ? 27.426 -1.047 -14.198 1.00 91.88 191 THR A N 1
ATOM 1432 C CA . THR A 1 191 ? 28.675 -1.401 -13.514 1.00 91.88 191 THR A CA 1
ATOM 1433 C C . THR A 1 191 ? 28.409 -1.970 -12.128 1.00 91.88 191 THR A C 1
ATOM 1435 O O . THR A 1 191 ? 27.809 -1.315 -11.272 1.00 91.88 191 THR A O 1
ATOM 1438 N N . ARG A 1 192 ? 28.937 -3.164 -11.856 1.00 89.94 192 ARG A N 1
ATOM 1439 C CA . ARG A 1 192 ? 28.848 -3.837 -10.553 1.00 89.94 192 ARG A CA 1
ATOM 1440 C C . ARG A 1 192 ? 30.256 -4.185 -10.084 1.00 89.94 192 ARG A C 1
ATOM 1442 O O . ARG A 1 192 ? 30.994 -4.840 -10.797 1.00 89.94 192 ARG A O 1
ATOM 1449 N N . ARG A 1 193 ? 30.656 -3.733 -8.888 1.00 85.25 193 ARG A N 1
ATOM 1450 C CA . ARG A 1 193 ? 32.002 -3.996 -8.317 1.00 85.25 193 ARG A CA 1
ATOM 1451 C C . ARG A 1 193 ? 33.175 -3.697 -9.283 1.00 85.25 193 ARG A C 1
ATOM 1453 O O . ARG A 1 193 ? 34.167 -4.410 -9.272 1.00 85.25 193 ARG A O 1
ATOM 1460 N N . ALA A 1 194 ? 33.059 -2.620 -10.067 1.00 82.06 194 ALA A N 1
ATOM 1461 C CA . ALA A 1 194 ? 34.012 -2.190 -11.106 1.00 82.06 194 ALA A CA 1
ATOM 1462 C C . ALA A 1 194 ? 34.069 -3.051 -12.386 1.00 82.06 194 ALA A C 1
ATOM 1464 O O . ALA A 1 194 ? 34.856 -2.747 -13.275 1.00 82.06 194 ALA A O 1
ATOM 1465 N N . GLU A 1 195 ? 33.203 -4.054 -12.518 1.00 88.81 195 GLU A N 1
ATOM 1466 C CA . GLU A 1 195 ? 32.988 -4.800 -13.757 1.00 88.81 195 GLU A CA 1
ATOM 1467 C C . GLU A 1 195 ? 31.852 -4.162 -14.566 1.00 88.81 195 GLU A C 1
ATOM 1469 O O . GLU A 1 195 ? 30.807 -3.810 -14.009 1.00 88.81 195 GLU A O 1
ATOM 1474 N N . GLU A 1 196 ? 32.061 -3.992 -15.871 1.00 91.94 196 GLU A N 1
ATOM 1475 C CA . GLU A 1 196 ? 31.041 -3.503 -16.798 1.00 91.94 196 GLU A CA 1
ATOM 1476 C C . GLU A 1 196 ? 30.165 -4.670 -17.263 1.00 91.94 196 GLU A C 1
ATOM 1478 O O . GLU A 1 196 ? 30.667 -5.690 -17.731 1.00 91.94 196 GLU A O 1
ATOM 1483 N N . LEU A 1 197 ? 28.849 -4.528 -17.118 1.00 91.50 197 LEU A N 1
ATOM 1484 C CA . LEU A 1 197 ? 27.881 -5.570 -17.444 1.00 91.50 197 LEU A CA 1
ATOM 1485 C C . LEU A 1 197 ? 27.111 -5.209 -18.716 1.00 91.50 197 LEU A C 1
ATOM 1487 O O . LEU A 1 197 ? 26.793 -4.044 -18.964 1.00 91.50 197 LEU A O 1
ATOM 1491 N N . SER A 1 198 ? 26.768 -6.226 -19.507 1.00 88.38 198 SER A N 1
ATOM 1492 C CA . SER A 1 198 ? 25.876 -6.071 -20.663 1.00 88.38 198 SER A CA 1
ATOM 1493 C C . SER A 1 198 ? 24.405 -5.950 -20.261 1.00 88.38 198 SER A C 1
ATOM 1495 O O . SER A 1 198 ? 23.631 -5.338 -20.990 1.00 88.38 198 SER A O 1
ATOM 1497 N N . HIS A 1 199 ? 24.037 -6.499 -19.104 1.00 90.31 199 HIS A N 1
ATOM 1498 C CA . HIS A 1 199 ? 22.694 -6.458 -18.538 1.00 90.31 199 HIS A CA 1
ATOM 1499 C C . HIS A 1 199 ? 22.759 -6.492 -17.005 1.00 90.31 199 HIS A C 1
ATOM 1501 O O . HIS A 1 199 ? 23.715 -7.011 -16.424 1.00 90.31 199 HIS A O 1
ATOM 1507 N N . LEU A 1 200 ? 21.744 -5.937 -16.349 1.00 87.75 200 LEU A N 1
ATOM 1508 C CA . LEU A 1 200 ? 21.511 -6.035 -14.912 1.00 87.75 200 LEU A CA 1
ATOM 1509 C C . LEU A 1 200 ? 20.455 -7.120 -14.665 1.00 87.75 200 LEU A C 1
ATOM 1511 O O . LEU A 1 200 ? 19.316 -6.915 -15.085 1.00 87.75 200 LEU A O 1
ATOM 1515 N N . PRO A 1 201 ? 20.792 -8.252 -14.019 1.00 80.56 201 PRO A N 1
A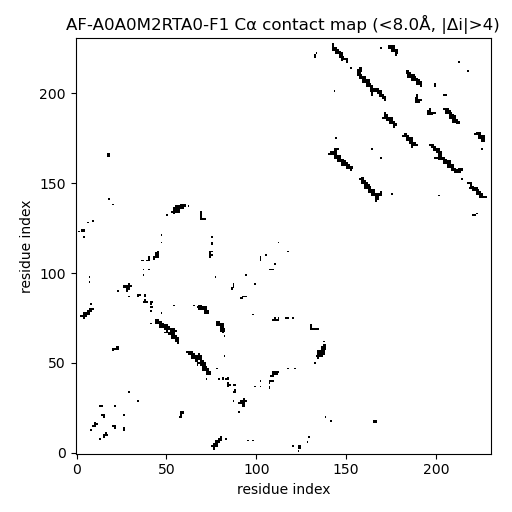TOM 1516 C CA . PRO A 1 201 ? 19.822 -9.304 -13.726 1.00 80.56 201 PRO A CA 1
ATOM 1517 C C . PRO A 1 201 ? 18.697 -8.825 -12.805 1.00 80.56 201 PRO A C 1
ATOM 1519 O O . PRO A 1 201 ? 18.913 -7.962 -11.953 1.00 80.56 201 PRO A O 1
ATOM 1522 N N . ASP A 1 202 ? 17.513 -9.423 -12.947 1.00 79.19 202 ASP A N 1
ATOM 1523 C CA . ASP A 1 202 ? 16.356 -9.091 -12.113 1.00 79.19 202 ASP A CA 1
ATOM 1524 C C . ASP A 1 202 ? 16.663 -9.249 -10.617 1.00 79.19 202 ASP A C 1
ATOM 1526 O O . ASP A 1 202 ? 17.328 -10.191 -10.180 1.00 79.19 202 ASP A O 1
ATOM 1530 N N . GLY A 1 203 ? 16.193 -8.293 -9.821 1.00 66.06 203 GLY A N 1
ATOM 1531 C CA . GLY A 1 203 ? 16.408 -8.253 -8.383 1.00 66.06 203 GLY A CA 1
ATOM 1532 C C . GLY A 1 203 ? 17.809 -7.818 -7.948 1.00 66.06 203 GLY A C 1
ATOM 1533 O O . GLY A 1 203 ? 18.001 -7.631 -6.741 1.00 66.06 203 GLY A O 1
ATOM 1534 N N . GLU A 1 204 ? 18.757 -7.604 -8.862 1.00 77.38 204 GLU A N 1
ATOM 1535 C CA . GLU A 1 204 ? 20.111 -7.157 -8.536 1.00 77.38 204 GLU A CA 1
ATOM 1536 C C . GLU A 1 204 ? 20.295 -5.637 -8.588 1.00 77.38 204 GLU A C 1
ATOM 1538 O O . GLU A 1 204 ? 19.578 -4.919 -9.283 1.00 77.38 204 GLU A O 1
ATOM 1543 N N . THR A 1 205 ? 21.312 -5.156 -7.865 1.00 79.44 205 THR A N 1
ATOM 1544 C CA . THR A 1 205 ? 21.683 -3.739 -7.778 1.00 79.44 205 THR A CA 1
ATOM 1545 C C . THR A 1 205 ? 23.023 -3.473 -8.459 1.00 79.44 205 THR A C 1
ATOM 1547 O O . THR A 1 205 ? 24.019 -4.148 -8.181 1.00 79.44 205 THR A O 1
ATOM 1550 N N . ALA A 1 206 ? 23.085 -2.426 -9.279 1.00 89.31 206 ALA A N 1
ATOM 1551 C CA . ALA A 1 206 ? 24.314 -1.948 -9.905 1.00 89.31 206 ALA A CA 1
ATOM 1552 C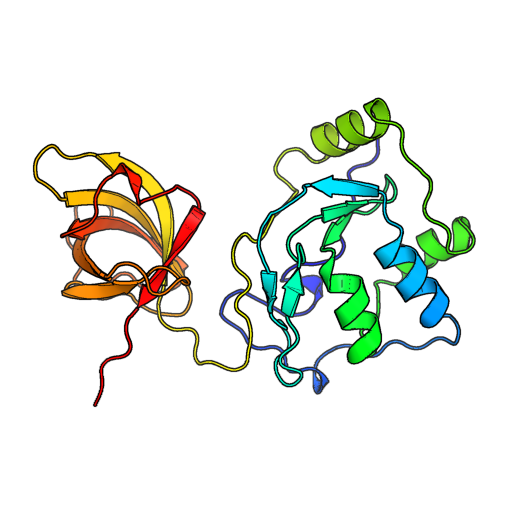 C . ALA A 1 206 ? 24.337 -0.419 -10.013 1.00 89.31 206 ALA A C 1
ATOM 1554 O O . ALA A 1 206 ? 23.345 0.266 -9.760 1.00 89.31 206 ALA A O 1
ATOM 1555 N N . ARG A 1 207 ? 25.493 0.128 -10.392 1.00 89.50 207 ARG A N 1
ATOM 1556 C CA . ARG A 1 207 ? 25.568 1.507 -10.874 1.00 89.50 207 ARG A CA 1
ATOM 1557 C C . ARG A 1 207 ? 25.108 1.539 -12.320 1.00 89.50 207 ARG A C 1
ATOM 1559 O O . ARG A 1 207 ? 25.605 0.756 -13.124 1.00 89.50 207 ARG A O 1
ATOM 1566 N N . VAL A 1 208 ? 24.201 2.447 -12.636 1.00 90.81 208 VAL A N 1
ATOM 1567 C CA . VAL A 1 208 ? 23.642 2.627 -13.968 1.00 90.81 208 VAL A CA 1
ATOM 1568 C C . VAL A 1 208 ? 23.900 4.054 -14.423 1.00 90.81 208 VAL A C 1
ATOM 1570 O O . VAL A 1 208 ? 23.699 5.005 -13.673 1.00 90.81 208 VAL A O 1
ATOM 1573 N N . THR A 1 209 ? 24.365 4.195 -15.657 1.00 90.38 209 THR A N 1
ATOM 1574 C CA . THR A 1 209 ? 24.507 5.487 -16.323 1.00 90.38 209 THR A CA 1
ATOM 1575 C C . THR A 1 209 ? 23.328 5.674 -17.266 1.00 90.38 209 THR A C 1
ATOM 1577 O O . THR A 1 209 ? 23.125 4.850 -18.157 1.00 90.38 209 THR A O 1
ATOM 1580 N N . LEU A 1 210 ? 22.577 6.756 -17.081 1.00 89.44 210 LEU A N 1
ATOM 1581 C CA . LEU A 1 210 ? 21.463 7.159 -17.932 1.00 89.44 210 LEU A CA 1
ATOM 1582 C C . LEU A 1 210 ? 21.896 8.315 -18.832 1.00 89.44 210 LEU A C 1
ATOM 1584 O O . LEU A 1 210 ? 22.383 9.336 -18.347 1.00 89.44 210 LEU A O 1
ATOM 1588 N N . GLU A 1 211 ? 21.722 8.148 -20.137 1.00 88.56 211 GLU A N 1
ATOM 1589 C CA . GLU A 1 211 ? 21.991 9.164 -21.152 1.00 88.56 211 GLU A CA 1
ATOM 1590 C C . GLU A 1 211 ? 20.703 9.904 -21.531 1.00 88.56 211 GLU A C 1
ATOM 1592 O O . GLU A 1 211 ? 19.635 9.292 -21.648 1.00 88.56 211 GLU A O 1
ATOM 1597 N N . GLY A 1 212 ? 20.814 11.224 -21.716 1.00 80.94 212 GLY A N 1
ATOM 1598 C CA . GLY A 1 212 ? 19.683 12.098 -22.043 1.00 80.94 212 GLY A CA 1
ATOM 1599 C C . GLY A 1 212 ? 18.771 12.412 -20.853 1.00 80.94 212 GLY A C 1
ATOM 1600 O O . GLY A 1 212 ? 17.706 12.993 -21.042 1.00 80.94 212 GLY A O 1
ATOM 1601 N N . ALA A 1 213 ? 19.170 12.012 -19.643 1.00 80.12 213 ALA A N 1
ATOM 1602 C CA . ALA A 1 213 ? 18.484 12.360 -18.409 1.00 80.12 213 ALA A CA 1
ATOM 1603 C C . ALA A 1 213 ? 19.036 13.673 -17.850 1.00 80.12 213 ALA A C 1
ATOM 1605 O O . ALA A 1 213 ? 20.242 13.775 -17.605 1.00 80.12 213 ALA A O 1
ATOM 1606 N N . ASP A 1 214 ? 18.160 14.648 -17.602 1.00 75.94 214 ASP A N 1
ATOM 1607 C CA . ASP A 1 214 ? 18.528 15.798 -16.786 1.00 75.94 214 ASP A CA 1
ATOM 1608 C C . ASP A 1 214 ? 18.508 15.372 -15.311 1.00 75.94 214 ASP A C 1
ATOM 1610 O O . ASP A 1 214 ? 17.557 14.724 -14.868 1.00 75.94 214 ASP A O 1
ATOM 1614 N N . PRO A 1 215 ? 19.529 15.723 -14.511 1.00 69.06 215 PRO A N 1
ATOM 1615 C CA . PRO A 1 215 ? 19.598 15.334 -13.104 1.00 69.06 215 PRO A CA 1
ATOM 1616 C C . PRO A 1 215 ? 18.386 15.737 -12.262 1.00 69.06 215 PRO A C 1
ATOM 1618 O O . PRO A 1 215 ? 18.084 15.069 -11.281 1.00 69.06 215 PRO A O 1
ATOM 1621 N N . GLU A 1 216 ? 17.717 16.827 -12.639 1.00 69.31 216 GLU A N 1
ATOM 1622 C CA . GLU A 1 216 ? 16.539 17.355 -11.945 1.00 69.31 216 GLU A CA 1
ATOM 1623 C C . GLU A 1 216 ? 15.277 16.518 -12.196 1.00 69.31 216 GLU A C 1
ATOM 1625 O O . GLU A 1 216 ? 14.356 16.545 -11.383 1.00 69.31 216 GLU A O 1
ATOM 1630 N N . ASP A 1 217 ? 15.242 15.732 -13.276 1.00 68.81 217 ASP A N 1
ATOM 1631 C CA . ASP A 1 217 ? 14.106 14.861 -13.593 1.00 68.81 217 ASP A CA 1
ATOM 1632 C C . ASP A 1 217 ? 14.206 13.482 -12.940 1.00 68.81 217 ASP A C 1
ATOM 1634 O O . ASP A 1 217 ? 13.263 12.687 -12.997 1.00 68.81 217 ASP A O 1
ATOM 1638 N N . VAL A 1 218 ? 15.368 13.157 -12.377 1.00 70.75 218 VAL A N 1
ATOM 1639 C CA . VAL A 1 218 ? 15.645 11.840 -11.823 1.00 70.75 218 VAL A CA 1
ATOM 1640 C C . VAL A 1 218 ? 15.581 11.928 -10.307 1.00 70.75 218 VAL A C 1
ATOM 1642 O O . VAL A 1 218 ? 16.372 12.627 -9.680 1.00 70.75 218 VAL A O 1
ATOM 1645 N N . THR A 1 219 ? 14.656 11.193 -9.699 1.00 66.50 219 THR A N 1
ATOM 1646 C CA . THR A 1 219 ? 14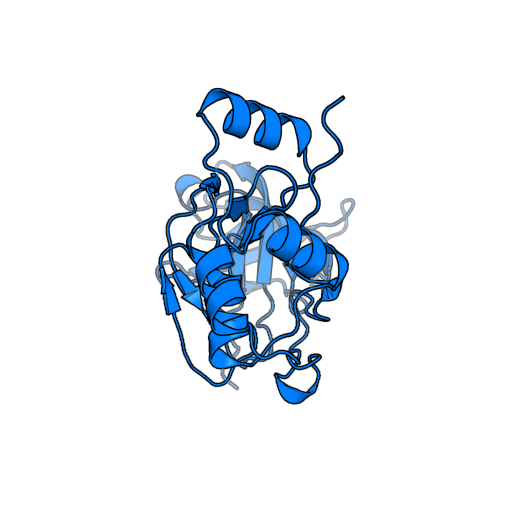.462 11.183 -8.246 1.00 66.50 219 THR A CA 1
ATOM 1647 C C . THR A 1 219 ? 14.791 9.820 -7.647 1.00 66.50 219 THR A C 1
ATOM 1649 O O . THR A 1 219 ? 14.620 8.771 -8.273 1.00 66.50 219 THR A O 1
ATOM 1652 N N . VAL A 1 220 ? 15.292 9.818 -6.409 1.00 65.12 220 VAL A N 1
ATOM 1653 C CA . VAL A 1 220 ? 15.433 8.579 -5.633 1.00 65.12 220 VAL A CA 1
ATOM 1654 C C . VAL A 1 220 ? 14.041 8.002 -5.388 1.00 65.12 220 VAL A C 1
ATOM 1656 O O . VAL A 1 220 ? 13.119 8.731 -5.031 1.00 65.12 220 VAL A O 1
ATOM 1659 N N . GLY A 1 221 ? 13.894 6.695 -5.587 1.00 53.69 221 GLY A N 1
ATOM 1660 C CA . GLY A 1 221 ? 12.616 5.994 -5.523 1.00 53.69 221 GLY A CA 1
ATOM 1661 C C . GLY A 1 221 ? 11.853 5.950 -6.846 1.00 53.69 221 GLY A C 1
ATOM 1662 O O . GLY A 1 221 ? 10.883 5.207 -6.923 1.00 53.69 221 GLY A O 1
ATOM 1663 N N . ALA A 1 222 ? 12.292 6.669 -7.889 1.00 65.88 222 ALA A N 1
ATOM 1664 C CA . ALA A 1 222 ? 11.658 6.590 -9.202 1.00 65.88 222 ALA A CA 1
ATOM 1665 C C . ALA A 1 222 ? 11.801 5.192 -9.818 1.00 65.88 222 ALA A C 1
ATOM 1667 O O . ALA A 1 222 ? 12.886 4.595 -9.783 1.00 65.88 222 ALA A O 1
ATOM 1668 N N . LEU A 1 223 ? 10.718 4.716 -10.437 1.00 69.56 223 LEU A N 1
ATOM 1669 C CA . LEU A 1 223 ? 10.698 3.514 -11.258 1.00 69.56 223 LEU A CA 1
ATOM 1670 C C . LEU A 1 223 ? 10.761 3.880 -12.746 1.00 69.56 223 LEU A C 1
ATOM 1672 O O . LEU A 1 223 ? 9.870 4.536 -13.290 1.00 69.56 223 LEU A O 1
ATOM 1676 N N . LEU A 1 224 ? 11.820 3.433 -13.416 1.00 76.81 224 LEU A N 1
ATOM 1677 C CA . LEU A 1 224 ? 12.022 3.635 -14.849 1.00 76.81 224 LEU A CA 1
ATOM 1678 C C . LEU A 1 224 ? 11.716 2.343 -15.584 1.00 76.81 224 LEU A C 1
ATOM 1680 O O . LEU A 1 224 ? 12.458 1.378 -15.442 1.00 76.81 224 LEU A O 1
ATOM 1684 N N . ARG A 1 225 ? 10.642 2.308 -16.363 1.00 78.50 225 ARG A N 1
ATOM 1685 C CA . ARG A 1 225 ? 10.222 1.096 -17.076 1.00 78.50 225 ARG A CA 1
ATOM 1686 C C . ARG A 1 225 ? 10.963 0.978 -18.401 1.00 78.50 225 ARG A C 1
ATOM 1688 O O . ARG A 1 225 ? 11.276 1.988 -19.019 1.00 78.50 225 ARG A O 1
ATOM 1695 N N . ALA A 1 226 ? 11.248 -0.229 -18.850 1.00 76.56 226 ALA A N 1
ATOM 1696 C CA . ALA A 1 226 ? 11.772 -0.471 -20.180 1.00 76.56 226 ALA A CA 1
ATOM 1697 C C . ALA A 1 226 ? 10.726 -0.189 -21.254 1.00 76.56 226 ALA A C 1
ATOM 1699 O O . ALA A 1 226 ? 9.579 -0.592 -21.122 1.00 76.56 226 ALA A O 1
ATOM 1700 N N . VAL A 1 227 ? 11.140 0.408 -22.370 1.00 66.88 227 VAL A N 1
ATOM 1701 C CA . VAL A 1 227 ? 10.303 0.450 -23.570 1.00 66.88 227 VAL A CA 1
ATOM 1702 C C . VAL A 1 227 ? 10.307 -0.946 -24.210 1.00 66.88 227 VAL A C 1
ATOM 1704 O O . VAL A 1 227 ? 11.393 -1.460 -24.516 1.00 66.88 227 VAL A O 1
ATOM 1707 N N . PRO A 1 228 ? 9.140 -1.568 -24.459 1.00 57.09 228 PRO A N 1
ATOM 1708 C CA . PRO A 1 228 ? 9.082 -2.874 -25.098 1.00 57.09 228 PRO A CA 1
ATOM 1709 C C . PRO A 1 228 ? 9.699 -2.801 -26.499 1.00 57.09 228 PRO A C 1
ATOM 1711 O O . PRO A 1 228 ? 9.393 -1.911 -27.301 1.00 57.09 228 PRO A O 1
ATOM 1714 N N . ARG A 1 229 ? 10.599 -3.744 -26.811 1.00 53.97 229 ARG A N 1
ATOM 1715 C CA . ARG A 1 229 ? 11.127 -3.893 -28.172 1.00 53.97 229 ARG A CA 1
ATOM 1716 C C . ARG A 1 229 ? 9.955 -4.314 -29.059 1.00 53.97 229 ARG A C 1
ATOM 1718 O O . ARG A 1 229 ? 9.466 -5.430 -28.919 1.00 53.97 229 ARG A O 1
ATOM 1725 N N . ARG A 1 230 ? 9.493 -3.436 -29.957 1.00 43.00 230 ARG A N 1
ATOM 1726 C CA . ARG A 1 230 ? 8.601 -3.860 -31.047 1.00 43.00 230 ARG A CA 1
ATOM 1727 C C . ARG A 1 230 ? 9.353 -4.925 -31.852 1.00 43.00 230 ARG A C 1
ATOM 1729 O O . ARG A 1 230 ? 10.386 -4.596 -32.436 1.00 43.00 230 ARG A O 1
ATOM 1736 N N . GLN A 1 231 ? 8.886 -6.172 -31.789 1.00 39.56 231 GLN A N 1
ATOM 1737 C CA . GLN A 1 231 ? 9.264 -7.213 -32.747 1.00 39.56 231 GLN A CA 1
ATOM 1738 C C . GLN A 1 231 ? 8.628 -6.917 -34.104 1.00 39.56 231 GLN A C 1
ATOM 1740 O O . GLN A 1 231 ? 7.505 -6.358 -34.113 1.00 39.56 231 GLN A O 1
#

Secondary structure (DSSP, 8-state):
--PPPEE--SSTTTT-BTTBPPPGGGSPBP-STTHHHHHHHHHTPEEEE---SEEE-TTSSS--EEETTT-EEE-SSEEEETTHHHHHHHH-BPPPHHHHHHHHHTTT-PPPPPHHHHHHHHHHTTTT----S----SS-----EEEEEEEEE-SSSEEEEEEEEESS-EETT-EEEETTS--EEEEEEEEETTEEESEE-TT-EEEEEEES--GGG--TT-EEEEPP---

Radius of gyration: 19.98 Å; Cα contacts (8 Å, |Δi|>4): 477; chains: 1; bounding box: 56×35×59 Å

Nearest PDB structures (foldseek):
  2b7c-assembly1_A  TM=8.048E-01  e=9.255E-05  Saccharomyces cerevisiae
  4aca-assembly1_A  TM=6.725E-01  e=4.833E-05  Methanococcus maripaludis
  4zu9-assembly1_A  TM=5.340E-01  e=2.524E-05  Aquifex aeolicus VF5
  1jny-assembly2_B  TM=5.360E-01  e=6.888E-05  Saccharolobus solfataricus
  4acb-assembly1_A  TM=3.947E-01  e=5.439E-05  Methanococcus maripaludis

pLDDT: mean 72.14, std 18.02, range [27.75, 95.88]

Sequence (231 aa):
MVAGLKYFAFYDQLGFQAGRSTWARDLERFRGADKDSVVAYLRAGTPLVVVPGTVGDPIGGSGILVPGGGSVLTDGVWAWPLIAAELVDMYDIAVPESFRDRMTTVDFVPPRLSEEEVRQVFSAAGGSLKVSADADSSGFEVEPALMILDLRVRQQGAVLCTARAVGGPVDRGQDLWTGAGVRRWRVAGITRRAEELSHLPDGETARVTLEGADPEDVTVGALLRAVPRRQ

=== Feature glossary ===
The record interleaves many kinds of information about one protein. Here is each kind framed as the question it answers.

Q: What known structures does this most resemble?
A: Structural nearest neighbors (via Foldseek easy-search vs the PDB). Reported per hit: target PDB id, E-value, and alignment TM-score. A TM-score above ~0.5 is the conventional threshold for 'same fold'.

Q: Where is each backbone atom in 3D?
A: The mmCIF table is the protein's shape written out atom by atom. For each backbone N, Cα, C, and carbonyl O, it records an (x, y, z) coordinate triple in Å plus the residue type, chain letter, and residue number.

Q: What are the backbone torsion angles?
A: The φ/ψ torsion pair specifies the backbone conformation at each residue. φ rotates about the N–Cα bond, ψ about the Cα–C bond. Steric clashes forbid most of the (φ, ψ) plane — the allowed regions (α-helix basin, β-sheet basin, left-handed helix) are the Ramachandran-allowed regions.

Q: Which residues are buried vs exposed?
A: Solvent-accessible surface area (SASA) is the area in Å² traced out by the centre of a 1.4 Å probe sphere (a water molecule) rolled over the protein's van der Waals surface (Shrake–Rupley / Lee–Richards construction). Buried residues have near-zero SASA; fully exposed residues can exceed 200 Å². The total SASA scales roughly with the number of surface residues.

Q: How confident is the AlphaFold model at each residue?
A: pLDDT is the predicted lDDT-Cα score: AlphaFold's confidence that the local environment of each residue (all inter-atomic distances within 15 Å) is correctly placed. It is a per-residue number between 0 and 100, with higher meaning more reliable.

Q: What does the local fold look like, residue by residue?
A: 3Di is Foldseek's structural alphabet. Each residue is assigned one of twenty discrete states based on how its Cα sits relative to its spatial (not sequential) neighbors. Aligning 3Di strings finds structural homologs roughly as well as full 3D superposition, but orders of magnitude faster.

Q: How big and how compact is the whole molecule?
A: Radius of gyration (Rg) is the root-mean-square distance of Cα atoms from their centroid — a single number for overall size and compactness. A globular domain of N residues has Rg ≈ 2.2·N^0.38 Å; an extended or disordered chain has a much larger Rg. The Cα contact count is the number of residue pairs whose Cα atoms are within 8 Å and are more than four positions apart in sequence — a standard proxy for tertiary packing density. The bounding box is the smallest axis-aligned box enclosing all Cα atoms.

Q: Which residues are in helices, strands, or loops?
A: DSSP 8-state secondary structure assigns each residue one of H (α-helix), G (3₁₀-helix), I (π-helix), E (extended β-strand), B (isolated β-bridge), T (hydrogen-bonded turn), S (bend), or '-' (coil). The assignment is computed from backbone hydrogen-bond geometry via the Kabsch–Sander algorithm.

Q: How mobile is each atom in the crystal?
A: Crystallographic B-factors measure how much each atom's electron density is smeared out, in Å². They rise in mobile loops and surface residues and fall in the buried interior. In AlphaFold models this column is repurposed to hold pLDDT instead.

Q: What if only a Cα trace is available?
A: P-SEA three-state annotation labels each residue as helix, strand, or coil based purely on the geometry of the Cα trace. It serves as a fallback when the full backbone (and thus DSSP) is unavailable.

Q: What family and function is it annotated with?
A: Database cross-references. InterPro integrates a dozen domain/family signature databases into unified entries with residue-range hits. GO terms attach function/process/location labels with evidence codes. CATH codes position the fold in a four-level structural taxonomy. Organism is the NCBI-taxonomy species name.

Q: Are the domains correctly placed relative to each other?
A: Predicted Aligned Error (PAE) is an AlphaFold confidence matrix: entry (i, j) is the expected error in the position of residue j, in ångströms, when the prediction is superimposed on the true structure at residue i. Low PAE within a block of residues means that block is internally rigid and well-predicted; high PAE between two blocks means their relative placement is uncertain even if each block individually is confident.

Q: What do the diagnostic plots show?
A: Three diagnostic plots accompany the record. The Cα contact map visualizes the tertiary structure as a 2D adjacency matrix (8 Å cutoff, sequence-local contacts suppressed). The Ramachandran plot shows the distribution of backbone (φ, ψ) torsions, with points in the α and β basins reflecting secondary structure content. The PAE plot shows AlphaFold's inter-residue confidence as a color matrix.

Q: What is the amino-acid chain?
A: Primary structure: the covalent order of the twenty standard amino acids along the backbone. Two proteins with the same sequence will (almost always) fold to the same structure; two with 30% identity often share a fold but not the details.

Q: What do the rendered images show?
A: The six renders are orthographic views along the three Cartesian axes in both directions. Representation (cartoon, sticks, or surface) and color scheme (sequence-rainbow or by-chain) vary across proteins so the training set covers all the common visualization conventions.